Protein AF-A0A839HIC8-F1 (afdb_monomer_lite)

Secondary structure (DSSP, 8-state):
-HHHHHHHHHHHHHHHHHHHTTTT--HHHHHHHHHHHHHHHHHHHHHHHHHHSTT-SS--GGGGS---HHHHHHHHHHTT-----EEEEEEEPPHHHHHHH--SEEEEE-GGG---HHHHHHHHHHHHHHHHTS-TT-HHHHHHHHHHHHHHHHHHHHHHHHHHSEEEEEETTEEEEEESS-TTT---EEEESS----------

Organism: NCBI:txid2759899

Radius of gyration: 19.34 Å; chains: 1; bounding box: 53×37×58 Å

Structure (mmCIF, N/CA/C/O backbone):
data_AF-A0A839HIC8-F1
#
_entry.id   AF-A0A839HIC8-F1
#
loop_
_atom_site.group_PDB
_atom_site.id
_atom_site.type_symbol
_atom_site.label_atom_id
_atom_site.label_alt_id
_atom_site.label_comp_id
_atom_site.label_asym_id
_atom_site.label_entity_id
_atom_site.label_seq_id
_atom_site.pdbx_PDB_ins_code
_atom_site.Cartn_x
_atom_site.Cartn_y
_atom_site.Cartn_z
_atom_site.occupancy
_atom_site.B_iso_or_equiv
_atom_site.auth_seq_id
_atom_site.auth_comp_id
_atom_site.auth_asym_id
_atom_site.auth_atom_id
_atom_site.pdbx_PDB_model_num
ATOM 1 N N . MET A 1 1 ? -10.942 -11.241 3.961 1.00 79.56 1 MET A N 1
ATOM 2 C CA . MET A 1 1 ? -10.771 -10.414 2.745 1.00 79.56 1 MET A CA 1
ATOM 3 C C . MET A 1 1 ? -9.843 -9.221 2.959 1.00 79.56 1 MET A C 1
ATOM 5 O O . MET A 1 1 ? -8.815 -9.195 2.303 1.00 79.56 1 MET A O 1
ATOM 9 N N . TYR A 1 2 ? -10.137 -8.250 3.844 1.00 87.88 2 TYR A N 1
ATOM 10 C CA . TYR A 1 2 ? -9.203 -7.123 4.068 1.00 87.88 2 TYR A CA 1
ATOM 11 C C . TYR A 1 2 ? -7.854 -7.591 4.639 1.00 87.88 2 TYR A C 1
ATOM 13 O O . TYR A 1 2 ? -6.813 -7.200 4.127 1.00 87.88 2 TYR A O 1
ATOM 21 N N . LEU A 1 3 ? -7.872 -8.490 5.633 1.00 89.88 3 LEU A N 1
ATOM 22 C CA . LEU A 1 3 ? -6.657 -9.112 6.174 1.00 89.88 3 LEU A CA 1
ATOM 23 C C . LEU A 1 3 ? -5.820 -9.786 5.074 1.00 89.88 3 LEU A C 1
ATOM 25 O O . LEU A 1 3 ? -4.653 -9.457 4.922 1.00 89.88 3 LEU A O 1
ATOM 29 N N . ASP A 1 4 ? -6.429 -10.655 4.265 1.00 89.81 4 ASP A N 1
ATOM 30 C CA . ASP A 1 4 ? -5.736 -11.379 3.185 1.00 89.81 4 ASP A CA 1
ATOM 31 C C . ASP A 1 4 ? -5.110 -10.427 2.152 1.00 89.81 4 ASP A C 1
ATOM 33 O O . ASP A 1 4 ? -4.004 -10.649 1.653 1.00 89.81 4 ASP A O 1
ATOM 37 N N . LEU A 1 5 ? -5.806 -9.325 1.855 1.00 90.75 5 LEU A N 1
ATOM 38 C CA . LEU A 1 5 ? -5.315 -8.270 0.977 1.00 90.75 5 LEU A CA 1
ATOM 39 C C . LEU A 1 5 ? -4.100 -7.553 1.575 1.00 90.75 5 LEU A C 1
ATOM 41 O O . LEU A 1 5 ? -3.115 -7.337 0.872 1.00 90.75 5 LEU A O 1
ATOM 45 N N . MET A 1 6 ? -4.149 -7.216 2.866 1.00 94.88 6 MET A N 1
ATOM 46 C CA . MET A 1 6 ? -3.027 -6.599 3.575 1.00 94.88 6 MET A CA 1
ATOM 47 C C . MET A 1 6 ? -1.832 -7.550 3.683 1.00 94.88 6 MET A C 1
ATOM 49 O O . MET A 1 6 ? -0.702 -7.114 3.476 1.00 94.88 6 MET A O 1
ATOM 53 N N . SER A 1 7 ? -2.065 -8.850 3.890 1.00 95.75 7 SER A N 1
ATOM 54 C CA . SER A 1 7 ? -1.015 -9.874 3.838 1.00 95.75 7 SER A CA 1
ATOM 55 C C . SER A 1 7 ? -0.364 -9.931 2.454 1.00 95.75 7 SER A C 1
ATOM 57 O O . SER A 1 7 ? 0.858 -9.902 2.345 1.00 95.75 7 SER A O 1
ATOM 59 N N . THR A 1 8 ? -1.161 -9.893 1.382 1.00 95.56 8 THR A N 1
ATOM 60 C CA . THR A 1 8 ? -0.643 -9.859 0.001 1.00 95.56 8 THR A CA 1
ATOM 61 C C . THR A 1 8 ? 0.165 -8.585 -0.277 1.00 95.56 8 THR A C 1
ATOM 63 O O . THR A 1 8 ? 1.196 -8.623 -0.949 1.00 95.56 8 THR A O 1
ATOM 66 N N . ILE A 1 9 ? -0.291 -7.428 0.217 1.00 97.31 9 ILE A N 1
ATOM 67 C CA . ILE A 1 9 ? 0.445 -6.158 0.110 1.00 97.31 9 ILE A CA 1
ATOM 68 C C . ILE A 1 9 ? 1.780 -6.261 0.843 1.00 97.31 9 ILE A C 1
ATOM 70 O O . ILE A 1 9 ? 2.814 -5.899 0.278 1.00 97.31 9 ILE A O 1
ATOM 74 N N . ARG A 1 10 ? 1.772 -6.794 2.066 1.00 97.88 10 ARG A N 1
ATOM 75 C CA . ARG A 1 10 ? 2.984 -7.009 2.847 1.00 97.88 10 ARG A CA 1
ATOM 76 C C . ARG A 1 10 ? 3.969 -7.917 2.122 1.00 97.88 10 ARG A C 1
ATOM 78 O O . ARG A 1 10 ? 5.131 -7.551 2.030 1.00 97.88 10 ARG A O 1
ATOM 85 N N . GLU A 1 11 ? 3.544 -9.057 1.586 1.00 97.56 11 GLU A N 1
ATOM 86 C CA . GLU A 1 11 ? 4.441 -9.969 0.857 1.00 97.56 11 GLU A CA 1
ATOM 87 C C . GLU A 1 11 ? 5.174 -9.256 -0.287 1.00 97.56 11 GLU A C 1
ATOM 89 O O . GLU A 1 11 ? 6.360 -9.489 -0.529 1.00 97.56 11 GLU A O 1
ATOM 94 N N . ARG A 1 12 ? 4.483 -8.337 -0.975 1.00 97.88 12 ARG A N 1
ATOM 95 C CA . ARG A 1 12 ? 5.081 -7.502 -2.023 1.00 97.88 12 ARG A CA 1
ATOM 96 C C . ARG A 1 12 ? 6.056 -6.478 -1.454 1.00 97.88 12 ARG A C 1
ATOM 98 O O . ARG A 1 12 ? 7.114 -6.302 -2.048 1.00 97.88 12 ARG A O 1
ATOM 105 N N . LEU A 1 13 ? 5.730 -5.828 -0.337 1.00 97.75 13 LEU A N 1
ATOM 106 C CA . LEU A 1 13 ? 6.649 -4.918 0.355 1.00 97.75 13 LEU A CA 1
ATOM 107 C C . LEU A 1 13 ? 7.907 -5.660 0.823 1.00 97.75 13 LEU A C 1
ATOM 109 O O . LEU A 1 13 ? 9.013 -5.213 0.546 1.00 97.75 13 LEU A O 1
ATOM 113 N N . ASP A 1 14 ? 7.753 -6.839 1.424 1.00 96.44 14 ASP A N 1
ATOM 114 C CA . ASP A 1 14 ? 8.864 -7.680 1.874 1.00 96.44 14 ASP A CA 1
ATOM 115 C C . ASP A 1 14 ? 9.746 -8.131 0.696 1.00 96.44 14 ASP A C 1
ATOM 117 O O . ASP A 1 14 ? 10.970 -8.191 0.821 1.00 96.44 14 ASP A O 1
ATOM 121 N N . LEU A 1 15 ? 9.159 -8.418 -0.472 1.00 95.50 15 LEU A N 1
ATOM 122 C CA . LEU A 1 15 ? 9.926 -8.676 -1.692 1.00 95.50 15 LEU A CA 1
ATOM 123 C C . LEU A 1 15 ? 10.696 -7.433 -2.154 1.00 95.50 15 LEU A C 1
ATOM 125 O O . LEU A 1 15 ? 11.873 -7.548 -2.487 1.00 95.50 15 LEU A O 1
ATOM 129 N N . ILE A 1 16 ? 10.059 -6.259 -2.154 1.00 95.31 16 ILE A N 1
ATOM 130 C CA . ILE A 1 16 ? 10.697 -4.985 -2.511 1.00 95.31 16 ILE A CA 1
ATOM 131 C C . ILE A 1 16 ? 11.899 -4.711 -1.597 1.00 95.31 16 ILE A C 1
ATOM 133 O O . ILE A 1 16 ? 12.977 -4.393 -2.097 1.00 95.31 16 ILE A O 1
ATOM 137 N N . SER A 1 17 ? 11.757 -4.913 -0.284 1.00 92.56 17 SER A N 1
ATOM 138 C CA . SER A 1 17 ? 12.854 -4.762 0.680 1.00 92.56 17 SER A CA 1
ATOM 139 C C . SER A 1 17 ? 14.008 -5.737 0.427 1.00 92.56 17 SER A C 1
ATOM 141 O O . SER A 1 17 ? 15.160 -5.398 0.678 1.00 92.56 17 SER A O 1
ATOM 143 N N . LYS A 1 18 ? 13.733 -6.944 -0.088 1.00 91.62 18 LYS A N 1
ATOM 144 C CA . LYS A 1 18 ? 14.780 -7.919 -0.449 1.00 91.62 18 LYS A CA 1
ATOM 145 C C . LYS A 1 18 ? 15.549 -7.522 -1.709 1.00 91.62 18 LYS A C 1
ATOM 147 O O . LYS A 1 18 ? 16.732 -7.833 -1.811 1.00 91.62 18 LYS A O 1
ATOM 152 N N . ILE A 1 19 ? 14.893 -6.871 -2.673 1.00 90.38 19 ILE A N 1
ATOM 153 C CA . ILE A 1 19 ? 15.510 -6.514 -3.962 1.00 90.38 19 ILE A CA 1
ATOM 154 C C . ILE A 1 19 ? 16.104 -5.101 -3.991 1.00 90.38 19 ILE A C 1
ATOM 156 O O . ILE A 1 19 ? 16.884 -4.813 -4.897 1.00 90.38 19 ILE A O 1
ATOM 160 N N . SER A 1 20 ? 15.778 -4.229 -3.030 1.00 84.50 20 SER A N 1
ATOM 161 C CA . SER A 1 20 ? 16.263 -2.842 -3.000 1.00 84.50 20 SER A CA 1
ATOM 162 C C . SER A 1 20 ? 17.790 -2.741 -2.890 1.00 84.50 20 SER A C 1
ATOM 164 O O . SER A 1 20 ? 18.387 -1.919 -3.585 1.00 84.50 20 SER A O 1
ATOM 166 N N . GLY A 1 21 ? 18.432 -3.632 -2.121 1.00 68.69 21 GLY A N 1
ATOM 167 C CA . GLY A 1 21 ? 19.890 -3.684 -1.939 1.00 68.69 21 GLY A CA 1
ATOM 168 C C . GLY A 1 21 ? 20.509 -2.378 -1.409 1.00 68.69 21 GLY A C 1
ATOM 169 O O . GLY A 1 21 ? 19.836 -1.365 -1.232 1.00 68.69 21 GLY A O 1
ATOM 170 N N . GLU A 1 22 ? 21.821 -2.376 -1.168 1.00 59.47 22 GLU A N 1
ATOM 171 C CA . GLU A 1 22 ? 22.556 -1.126 -0.939 1.00 59.47 22 GLU A CA 1
ATOM 172 C C . GLU A 1 22 ? 22.779 -0.418 -2.287 1.00 59.47 22 GLU A C 1
ATOM 174 O O . GLU A 1 22 ? 23.301 -1.013 -3.229 1.00 59.47 22 GLU A O 1
ATOM 179 N N . GLY A 1 23 ? 22.357 0.846 -2.404 1.00 58.03 23 GLY A N 1
ATOM 180 C CA . GLY A 1 23 ? 22.635 1.683 -3.581 1.00 58.03 23 GLY A CA 1
ATOM 181 C C . GLY A 1 23 ? 21.559 1.730 -4.676 1.00 58.03 23 GLY A C 1
ATOM 182 O O . GLY A 1 23 ? 21.821 2.289 -5.736 1.00 58.03 23 GLY A O 1
ATOM 183 N N . GLY A 1 24 ? 20.349 1.208 -4.441 1.00 56.56 24 GLY A N 1
ATOM 184 C CA . GLY A 1 24 ? 19.198 1.480 -5.316 1.00 56.56 24 GLY A CA 1
ATOM 185 C C . GLY A 1 24 ? 19.074 0.610 -6.570 1.00 56.56 24 GLY A C 1
ATOM 186 O O . GLY A 1 24 ? 18.367 1.010 -7.490 1.00 56.56 24 GLY A O 1
ATOM 187 N N . GLY A 1 25 ? 19.690 -0.577 -6.571 1.00 61.28 25 GLY A N 1
ATOM 188 C CA . GLY A 1 25 ? 19.487 -1.635 -7.567 1.00 61.28 25 GLY A CA 1
ATOM 189 C C . GLY A 1 25 ? 19.902 -1.301 -9.009 1.00 61.28 25 G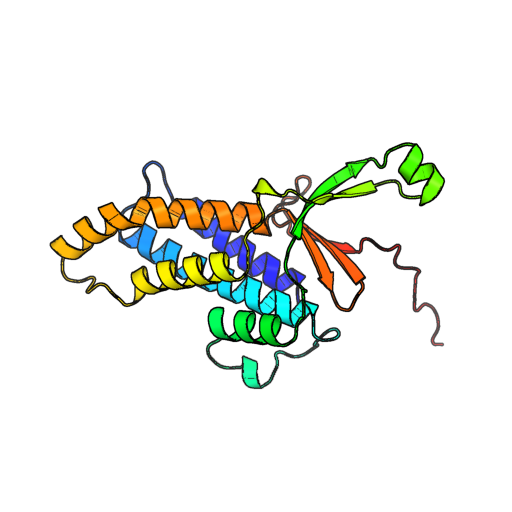LY A C 1
ATOM 190 O O . GLY A 1 25 ? 20.089 -0.154 -9.396 1.00 61.28 25 GLY A O 1
ATOM 191 N N . ASP A 1 26 ? 20.068 -2.335 -9.835 1.00 81.00 26 ASP A N 1
ATOM 192 C CA . ASP A 1 26 ? 20.099 -2.167 -11.289 1.00 81.00 26 ASP A CA 1
ATOM 193 C C . ASP A 1 26 ? 18.684 -1.886 -11.838 1.00 81.00 26 ASP A C 1
ATOM 195 O O . ASP A 1 26 ? 17.677 -2.023 -11.134 1.00 81.00 26 ASP A O 1
ATOM 199 N N . PHE A 1 27 ? 18.593 -1.528 -13.122 1.00 87.12 27 PHE A N 1
ATOM 200 C CA . PHE A 1 27 ? 17.313 -1.243 -13.778 1.00 87.12 27 PHE A CA 1
ATOM 201 C C . PHE A 1 27 ? 16.289 -2.378 -13.618 1.00 87.12 27 PHE A C 1
ATOM 203 O O . PHE A 1 27 ? 15.110 -2.100 -13.432 1.00 87.12 27 PHE A O 1
ATOM 210 N N . GLY A 1 28 ? 16.712 -3.646 -13.672 1.00 88.19 28 GLY A N 1
ATOM 211 C CA . GLY A 1 28 ? 15.800 -4.788 -13.569 1.00 88.19 28 GLY A CA 1
ATOM 212 C C . GLY A 1 28 ? 15.178 -4.910 -12.178 1.00 88.19 28 GLY A C 1
ATOM 213 O O . GLY A 1 28 ? 13.986 -5.200 -12.044 1.00 88.19 28 GLY A O 1
ATOM 214 N N . ARG A 1 29 ? 15.950 -4.618 -11.126 1.00 90.81 29 ARG A N 1
ATOM 215 C CA . ARG A 1 29 ? 15.429 -4.529 -9.752 1.00 90.81 29 ARG A CA 1
ATOM 216 C C . ARG A 1 29 ? 14.445 -3.376 -9.602 1.00 90.81 29 ARG A C 1
ATOM 218 O O . ARG A 1 29 ? 13.387 -3.576 -9.010 1.00 90.81 29 ARG A O 1
ATOM 225 N N . ALA A 1 30 ? 14.761 -2.207 -10.155 1.00 91.44 30 ALA A N 1
ATOM 226 C CA . ALA A 1 30 ? 13.870 -1.050 -10.129 1.00 91.44 30 ALA A CA 1
ATOM 227 C C . ALA A 1 30 ? 12.564 -1.316 -10.903 1.00 91.44 30 ALA A C 1
ATOM 229 O O . ALA A 1 30 ? 11.477 -1.067 -10.390 1.00 91.44 30 ALA A O 1
ATOM 230 N N . GLU A 1 31 ? 12.639 -1.916 -12.090 1.00 92.62 31 GLU A N 1
ATOM 231 C CA . GLU A 1 31 ? 11.472 -2.325 -12.882 1.00 92.62 31 GLU A CA 1
ATOM 232 C C . GLU A 1 31 ? 10.595 -3.333 -12.120 1.00 92.62 31 GLU A C 1
ATOM 234 O O . GLU A 1 31 ? 9.376 -3.164 -12.019 1.00 92.62 31 GLU A O 1
ATOM 239 N N . THR A 1 32 ? 11.217 -4.333 -11.489 1.00 93.94 32 THR A N 1
ATOM 240 C CA . THR A 1 32 ? 10.521 -5.305 -10.634 1.00 93.94 32 THR A CA 1
ATOM 241 C C . THR A 1 32 ? 9.854 -4.610 -9.444 1.00 93.94 32 THR A C 1
ATOM 243 O O . THR A 1 32 ? 8.673 -4.832 -9.167 1.00 93.94 32 THR A O 1
ATOM 246 N N . ALA A 1 33 ? 10.569 -3.722 -8.752 1.00 95.50 33 ALA A N 1
ATOM 247 C CA . ALA A 1 33 ? 10.031 -2.970 -7.625 1.00 95.50 33 ALA A CA 1
ATOM 248 C C . ALA A 1 33 ? 8.855 -2.075 -8.045 1.00 95.50 33 ALA A C 1
ATOM 250 O O . ALA A 1 33 ? 7.840 -2.039 -7.350 1.00 95.50 33 ALA A O 1
ATOM 251 N N . ALA A 1 34 ? 8.933 -1.426 -9.210 1.00 95.19 34 ALA A N 1
ATOM 252 C CA . ALA A 1 34 ? 7.847 -0.630 -9.774 1.00 95.19 34 ALA A CA 1
ATOM 253 C C . ALA A 1 34 ? 6.612 -1.480 -10.103 1.00 95.19 34 ALA A C 1
ATOM 255 O O . ALA A 1 34 ? 5.490 -1.074 -9.793 1.00 95.19 34 ALA A O 1
ATOM 256 N N . PHE A 1 35 ? 6.792 -2.686 -10.652 1.00 95.44 35 PHE A N 1
ATOM 257 C CA . PHE A 1 35 ? 5.689 -3.627 -10.861 1.00 95.44 35 PHE A CA 1
ATOM 258 C C . PHE A 1 35 ? 4.981 -3.978 -9.547 1.00 95.44 35 PHE A C 1
ATOM 260 O O . PHE A 1 35 ? 3.751 -3.899 -9.454 1.00 95.44 35 PHE A O 1
ATOM 267 N N . HIS A 1 36 ? 5.745 -4.339 -8.514 1.00 97.06 36 HIS A N 1
ATOM 268 C CA . HIS A 1 36 ? 5.178 -4.677 -7.211 1.00 97.06 36 HIS A CA 1
ATOM 269 C C . HIS A 1 36 ? 4.538 -3.463 -6.529 1.00 97.06 36 HIS A C 1
ATOM 271 O O . HIS A 1 36 ? 3.429 -3.595 -6.015 1.00 97.06 36 HIS A O 1
ATOM 277 N N . GLY A 1 37 ? 5.159 -2.284 -6.604 1.00 97.06 37 GLY A N 1
ATOM 278 C CA . GLY A 1 37 ? 4.607 -1.019 -6.117 1.00 97.06 37 GLY A CA 1
ATOM 279 C C . GLY A 1 37 ? 3.267 -0.683 -6.766 1.00 97.06 37 GLY A C 1
ATOM 280 O O . GLY A 1 37 ? 2.286 -0.407 -6.076 1.00 97.06 37 GLY A O 1
ATOM 281 N N . ARG A 1 38 ? 3.171 -0.830 -8.091 1.00 95.31 38 ARG A N 1
ATOM 282 C CA . ARG A 1 38 ? 1.918 -0.654 -8.832 1.00 95.31 38 ARG A CA 1
ATOM 283 C C . ARG A 1 38 ? 0.824 -1.589 -8.308 1.00 95.31 38 ARG A C 1
ATOM 285 O O . ARG A 1 38 ? -0.303 -1.152 -8.082 1.00 95.31 38 ARG A O 1
ATOM 292 N N . LYS A 1 39 ? 1.158 -2.863 -8.077 1.00 95.25 39 LYS A N 1
ATOM 293 C CA . LYS A 1 39 ? 0.225 -3.866 -7.535 1.00 95.25 39 LYS A CA 1
ATOM 294 C C . LYS A 1 39 ? -0.168 -3.593 -6.084 1.00 95.25 39 LYS A C 1
ATOM 296 O O . LYS A 1 39 ? -1.299 -3.888 -5.711 1.00 95.25 39 LYS A O 1
ATOM 301 N N . ILE A 1 40 ? 0.723 -3.010 -5.283 1.00 97.31 40 ILE A N 1
ATOM 302 C CA . ILE A 1 40 ? 0.408 -2.553 -3.925 1.00 97.31 40 ILE A CA 1
ATOM 303 C C . ILE A 1 40 ? -0.630 -1.432 -3.978 1.00 97.31 40 ILE A C 1
ATOM 305 O O . ILE A 1 40 ? -1.629 -1.515 -3.273 1.00 97.31 40 ILE A O 1
ATOM 309 N N . ILE A 1 41 ? -0.452 -0.432 -4.846 1.00 96.44 41 ILE A N 1
ATOM 310 C CA . ILE A 1 41 ? -1.417 0.670 -4.983 1.00 96.44 41 ILE A CA 1
ATOM 311 C C . ILE A 1 41 ? -2.783 0.161 -5.475 1.00 96.44 41 ILE A C 1
ATOM 313 O O . ILE A 1 41 ? -3.816 0.583 -4.959 1.00 96.44 41 ILE A O 1
ATOM 317 N N . GLU A 1 42 ? -2.806 -0.789 -6.417 1.00 93.56 42 GLU A N 1
ATOM 318 C CA . GLU A 1 42 ? -4.040 -1.483 -6.828 1.00 93.56 42 GLU A CA 1
ATOM 319 C C . GLU A 1 42 ? -4.687 -2.226 -5.649 1.00 93.56 42 GLU A C 1
ATOM 321 O O . GLU A 1 42 ? -5.901 -2.147 -5.467 1.00 93.56 42 GLU A O 1
ATOM 326 N N . GLY A 1 43 ? -3.883 -2.883 -4.809 1.00 93.19 43 GLY A N 1
ATOM 327 C CA . GLY A 1 43 ? -4.341 -3.525 -3.580 1.00 93.19 43 GLY A CA 1
ATOM 328 C C . GLY A 1 43 ? -4.926 -2.534 -2.571 1.00 93.19 43 GLY A C 1
ATOM 329 O O . GLY A 1 43 ? -6.000 -2.782 -2.038 1.00 93.19 43 GLY A O 1
ATOM 330 N N . ILE A 1 44 ? -4.286 -1.385 -2.346 1.00 94.50 44 ILE A N 1
ATOM 331 C CA . ILE A 1 44 ? -4.801 -0.324 -1.464 1.00 94.50 44 ILE A CA 1
ATOM 332 C C . ILE A 1 44 ? -6.143 0.194 -1.989 1.00 94.50 44 ILE A C 1
ATOM 334 O O . ILE A 1 44 ? -7.114 0.273 -1.238 1.00 94.50 44 ILE A O 1
ATOM 338 N N . ALA A 1 45 ? -6.221 0.497 -3.287 1.00 91.25 45 ALA A N 1
ATOM 339 C CA . ALA A 1 45 ? -7.446 0.954 -3.933 1.00 91.25 45 ALA A CA 1
ATOM 340 C C . ALA A 1 45 ? -8.574 -0.083 -3.799 1.00 91.25 45 ALA A C 1
ATOM 342 O O . ALA A 1 45 ? -9.701 0.262 -3.438 1.00 91.25 45 ALA A O 1
ATOM 343 N N . PHE A 1 46 ? -8.262 -1.364 -4.012 1.00 87.88 46 PHE A N 1
ATOM 344 C CA . PHE A 1 46 ? -9.209 -2.451 -3.786 1.00 87.88 46 PHE A CA 1
ATOM 345 C C . PHE A 1 46 ? -9.650 -2.522 -2.321 1.00 87.88 46 PHE A C 1
ATOM 347 O O . PHE A 1 46 ? -10.839 -2.644 -2.048 1.00 87.88 46 PHE A O 1
ATOM 354 N N . GLY A 1 47 ? -8.723 -2.365 -1.376 1.00 88.88 47 GLY A N 1
ATOM 355 C CA . GLY A 1 47 ? -9.008 -2.342 0.058 1.00 88.88 47 GLY A CA 1
ATOM 356 C C . GLY A 1 47 ? -9.996 -1.246 0.443 1.00 88.88 47 GLY A C 1
ATOM 357 O O . GLY A 1 47 ? -10.875 -1.487 1.264 1.00 88.88 47 GLY A O 1
ATOM 358 N N . CYS A 1 48 ? -9.923 -0.085 -0.210 1.00 88.62 48 CYS A N 1
ATOM 359 C CA . CYS A 1 48 ? -10.885 1.000 -0.022 1.00 88.62 48 CYS A CA 1
ATOM 360 C C . CYS A 1 48 ? -12.300 0.593 -0.469 1.00 88.62 48 CYS A C 1
ATOM 362 O O . CYS A 1 48 ? -13.266 0.878 0.232 1.00 88.62 48 CYS A O 1
ATOM 364 N N . ILE A 1 49 ? -12.430 -0.146 -1.579 1.00 83.38 49 ILE A N 1
ATOM 365 C CA . ILE A 1 49 ? -13.721 -0.706 -2.021 1.00 83.38 49 ILE A CA 1
ATOM 366 C C . ILE A 1 49 ? -14.243 -1.737 -1.017 1.00 83.38 49 ILE A C 1
ATOM 368 O O . ILE A 1 49 ? -15.405 -1.675 -0.615 1.00 83.38 49 ILE A O 1
ATOM 372 N N . VAL A 1 50 ? -13.378 -2.660 -0.580 1.00 81.12 50 VAL A N 1
ATOM 373 C CA . VAL A 1 50 ? -13.711 -3.664 0.448 1.00 81.12 50 VAL A CA 1
ATOM 374 C C . VAL A 1 50 ? -14.203 -3.001 1.733 1.00 81.12 50 VAL A C 1
ATOM 376 O O . VAL A 1 50 ? -15.062 -3.540 2.423 1.00 81.12 50 VAL A O 1
ATOM 379 N N . ALA A 1 51 ? -13.649 -1.841 2.059 1.00 81.62 51 ALA A N 1
ATOM 380 C CA . ALA A 1 51 ? -13.990 -1.092 3.248 1.00 81.62 51 ALA A CA 1
ATOM 381 C C . ALA A 1 51 ? -15.331 -0.339 3.119 1.00 81.62 51 ALA A C 1
ATOM 383 O O . ALA A 1 51 ? -16.046 -0.198 4.115 1.00 81.62 51 ALA A O 1
ATOM 384 N N . THR A 1 52 ? -15.689 0.116 1.910 1.00 77.25 52 THR A N 1
ATOM 385 C CA . THR A 1 52 ? -16.968 0.791 1.623 1.00 77.25 52 THR A CA 1
ATOM 386 C C . THR A 1 52 ? -18.150 -0.152 1.472 1.00 77.25 52 THR A C 1
ATOM 388 O O . THR A 1 52 ? -19.227 0.149 1.981 1.00 77.25 52 THR A O 1
ATOM 391 N N . ASP A 1 53 ? -17.981 -1.261 0.754 1.00 66.69 53 ASP A N 1
ATOM 392 C CA . ASP A 1 53 ? -19.087 -2.172 0.488 1.00 66.69 53 ASP A CA 1
ATOM 393 C C . ASP A 1 53 ? -19.251 -3.132 1.665 1.00 66.69 53 ASP A C 1
ATOM 395 O O . ASP A 1 53 ? -18.296 -3.785 2.085 1.00 66.69 53 ASP A O 1
ATOM 399 N N . VAL A 1 54 ? -20.477 -3.210 2.187 1.00 54.03 54 VAL A N 1
ATOM 400 C CA . VAL A 1 54 ? -20.878 -3.970 3.380 1.00 54.03 54 VAL A CA 1
ATOM 401 C C . VAL A 1 54 ? -20.431 -5.434 3.279 1.00 54.03 54 VAL A C 1
ATOM 403 O O . VAL A 1 54 ? -21.145 -6.282 2.749 1.00 54.03 54 VAL A O 1
ATOM 406 N N . GLY A 1 55 ? -19.222 -5.724 3.767 1.00 51.22 55 GLY A N 1
ATOM 407 C CA . GLY A 1 55 ? -18.649 -7.063 3.880 1.00 51.22 55 GLY A CA 1
ATOM 408 C C . GLY A 1 55 ? -18.809 -7.930 2.633 1.00 51.22 55 GLY A C 1
ATOM 409 O O . GLY A 1 55 ? -19.367 -9.025 2.729 1.00 51.22 55 GLY A O 1
ATOM 410 N N . LEU A 1 56 ? -18.345 -7.473 1.467 1.00 51.50 56 LEU A N 1
ATOM 411 C CA . LEU A 1 56 ? -18.493 -8.253 0.241 1.00 51.50 56 LEU A CA 1
ATOM 412 C C . LEU A 1 56 ? -17.816 -9.625 0.369 1.00 51.50 56 LEU A C 1
ATOM 414 O O . LEU A 1 56 ? -16.612 -9.785 0.198 1.00 51.50 56 LEU A O 1
ATOM 418 N N . LYS A 1 57 ? -18.637 -10.657 0.579 1.00 52.91 57 LYS A N 1
ATOM 419 C CA . LYS A 1 57 ? -18.288 -12.077 0.425 1.00 52.91 57 LYS A CA 1
ATOM 420 C C . LYS A 1 57 ? -17.866 -12.419 -1.019 1.00 52.91 57 LYS A C 1
ATOM 422 O O . LYS A 1 57 ? -17.606 -13.580 -1.318 1.00 52.91 57 LYS A O 1
ATOM 427 N N . TYR A 1 58 ? -17.847 -11.437 -1.926 1.00 52.81 58 TYR A N 1
ATOM 428 C CA . TYR A 1 58 ? -17.602 -11.592 -3.352 1.00 52.81 58 TYR A CA 1
ATOM 429 C C . TYR A 1 58 ? -16.981 -10.328 -3.964 1.00 52.81 58 TYR A C 1
ATOM 431 O O . TYR A 1 58 ? -17.492 -9.224 -3.825 1.00 52.81 58 TYR A O 1
ATOM 439 N N . ILE A 1 59 ? -15.899 -10.520 -4.715 1.00 56.56 59 ILE A N 1
ATOM 440 C CA . ILE A 1 59 ? -15.282 -9.516 -5.592 1.00 56.56 59 ILE A CA 1
ATOM 441 C C . ILE A 1 59 ? -16.367 -8.983 -6.559 1.00 56.56 59 ILE A C 1
ATOM 443 O O . ILE A 1 59 ? -17.011 -9.817 -7.213 1.00 56.56 59 ILE A O 1
ATOM 447 N N . PRO A 1 60 ? -16.613 -7.653 -6.663 1.00 56.00 60 PRO A N 1
ATOM 448 C CA . PRO A 1 60 ? -17.616 -7.103 -7.580 1.00 56.00 60 PRO A CA 1
ATOM 449 C C . PRO A 1 60 ? -17.463 -7.696 -8.989 1.00 56.00 60 PRO A C 1
ATOM 451 O O . PRO A 1 60 ? -16.350 -7.966 -9.429 1.00 56.00 60 PRO A O 1
ATOM 454 N N . ARG A 1 61 ? -18.549 -7.933 -9.739 1.00 56.56 61 ARG A N 1
ATOM 455 C CA . ARG A 1 61 ? -18.429 -8.521 -11.097 1.00 56.56 61 ARG A CA 1
ATOM 456 C C . ARG A 1 61 ? -17.569 -7.661 -12.026 1.00 56.56 61 ARG A C 1
ATOM 458 O O . ARG A 1 61 ? -16.801 -8.204 -12.814 1.00 56.56 61 ARG A O 1
ATOM 465 N N . GLU A 1 62 ? -17.648 -6.346 -11.856 1.00 54.94 62 GLU A N 1
ATOM 466 C CA . GLU A 1 62 ? -16.809 -5.347 -12.526 1.00 54.94 62 GLU A CA 1
ATOM 467 C C . GLU A 1 62 ? -15.319 -5.485 -12.146 1.00 54.94 62 GLU A C 1
ATOM 469 O O . GLU A 1 62 ? -14.455 -5.045 -12.897 1.00 54.94 62 GLU A O 1
ATOM 474 N N . ALA A 1 63 ? -15.031 -6.164 -11.026 1.00 54.94 63 ALA A N 1
ATOM 475 C CA . ALA A 1 63 ? -13.727 -6.471 -10.427 1.00 54.94 63 ALA A CA 1
ATOM 476 C C . ALA A 1 63 ? -13.058 -7.767 -10.845 1.00 54.94 63 ALA A C 1
ATOM 478 O O . ALA A 1 63 ? -11.955 -8.066 -10.393 1.00 54.94 63 ALA A O 1
ATOM 479 N N . LYS A 1 64 ? -13.677 -8.520 -11.753 1.00 54.47 64 LYS A N 1
ATOM 480 C CA . LYS A 1 64 ? -13.081 -9.750 -12.285 1.00 54.47 64 LYS A CA 1
ATOM 481 C C . LYS A 1 64 ? -12.061 -9.513 -13.413 1.00 54.47 64 LYS A C 1
ATOM 483 O O . LYS A 1 64 ? -11.390 -10.462 -13.804 1.00 54.47 64 LYS A O 1
ATOM 488 N N . GLY A 1 65 ? -11.935 -8.282 -13.924 1.00 59.66 65 GLY A N 1
ATOM 489 C CA . GLY A 1 65 ? -10.953 -7.868 -14.941 1.00 59.66 65 GLY A CA 1
ATOM 490 C C . GLY A 1 65 ? -9.852 -6.965 -14.373 1.00 59.66 65 GLY A C 1
ATOM 491 O O . GLY A 1 65 ? -9.898 -6.612 -13.203 1.00 59.66 65 GLY A O 1
ATOM 492 N N . GLN A 1 66 ? -8.847 -6.596 -15.178 1.00 57.25 66 GLN A N 1
ATOM 493 C CA . GLN A 1 66 ? -7.729 -5.734 -14.754 1.00 57.25 66 GLN A CA 1
ATOM 494 C C . GLN A 1 66 ? -8.217 -4.473 -14.031 1.00 57.25 66 GLN A C 1
ATOM 496 O O . GLN A 1 66 ? -8.947 -3.665 -14.603 1.00 57.25 66 GLN A O 1
ATOM 501 N N . TRP A 1 67 ? -7.804 -4.306 -12.776 1.00 70.81 67 TRP A N 1
ATOM 502 C CA . TRP A 1 67 ? -8.273 -3.219 -11.927 1.00 70.81 67 TRP A CA 1
ATOM 503 C C . TRP A 1 67 ? -7.242 -2.110 -11.806 1.00 70.81 67 TRP A C 1
ATOM 505 O O . TRP A 1 67 ? -6.144 -2.299 -11.292 1.00 70.81 67 TRP A O 1
ATOM 515 N N . ASN A 1 68 ? -7.612 -0.951 -12.352 1.00 84.19 68 ASN A N 1
ATOM 516 C CA . ASN A 1 68 ? -6.799 0.251 -12.399 1.00 84.19 68 ASN A CA 1
ATOM 517 C C . ASN A 1 68 ? -7.080 1.108 -11.153 1.00 84.19 68 ASN A C 1
ATOM 519 O O . ASN A 1 68 ? -8.215 1.541 -10.931 1.00 84.19 68 ASN A O 1
ATOM 523 N N . ALA A 1 69 ? -6.036 1.378 -10.364 1.00 86.81 69 ALA A N 1
ATOM 524 C CA . ALA A 1 69 ? -6.140 2.161 -9.137 1.00 86.81 69 ALA A CA 1
ATOM 525 C C . ALA A 1 69 ? -6.708 3.574 -9.364 1.00 86.81 69 ALA A C 1
ATOM 527 O O . ALA A 1 69 ? -7.509 4.035 -8.559 1.00 86.81 69 ALA A O 1
ATOM 528 N N . GLU A 1 70 ? -6.372 4.240 -10.474 1.00 89.06 70 GLU A N 1
ATOM 529 C CA . GLU A 1 70 ? -6.916 5.559 -10.830 1.00 89.06 70 GLU A CA 1
ATOM 530 C C . GLU A 1 70 ? -8.435 5.514 -11.020 1.00 89.06 70 GLU A C 1
ATOM 532 O O . GLU A 1 70 ? -9.152 6.382 -10.526 1.00 89.06 70 GLU A O 1
ATOM 537 N N . THR A 1 71 ? -8.940 4.476 -11.690 1.00 86.00 71 THR A N 1
ATOM 538 C CA . THR A 1 71 ? -10.383 4.314 -11.923 1.00 86.00 71 THR A CA 1
ATOM 539 C C . THR A 1 71 ? -11.130 4.073 -10.613 1.00 86.00 71 THR A C 1
ATOM 541 O O . THR A 1 71 ? -12.153 4.711 -10.356 1.00 86.00 71 THR A O 1
ATOM 544 N N . ILE A 1 72 ? -10.600 3.189 -9.764 1.00 85.56 72 ILE A N 1
ATOM 545 C CA . ILE A 1 72 ? -11.182 2.867 -8.455 1.00 85.56 72 ILE A CA 1
ATOM 546 C C . ILE A 1 72 ? -11.218 4.105 -7.563 1.00 85.56 72 ILE A C 1
ATOM 548 O O . ILE A 1 72 ? -12.280 4.510 -7.091 1.00 85.56 72 ILE A O 1
ATOM 552 N N . LEU A 1 73 ? -10.056 4.721 -7.358 1.00 85.88 73 LEU A N 1
ATOM 553 C CA . LEU A 1 73 ? -9.899 5.856 -6.462 1.00 85.88 73 LEU A CA 1
ATOM 554 C C . LEU A 1 73 ? -10.694 7.071 -6.953 1.00 85.88 73 LEU A C 1
ATOM 556 O O . LEU A 1 73 ? -11.334 7.750 -6.151 1.00 85.88 73 LEU A O 1
ATOM 560 N N . GLY A 1 74 ? -10.739 7.302 -8.268 1.00 83.88 74 GLY A N 1
ATOM 561 C CA . GLY A 1 74 ? -11.578 8.337 -8.868 1.00 83.88 74 GLY A CA 1
ATOM 562 C C . GLY A 1 74 ? -13.077 8.089 -8.665 1.00 83.88 74 GLY A C 1
ATOM 563 O O . GLY A 1 74 ? -13.822 9.031 -8.402 1.00 83.88 74 GLY A O 1
ATOM 564 N N . SER A 1 75 ? -13.533 6.834 -8.745 1.00 81.25 75 SER A N 1
ATOM 565 C CA . SER A 1 75 ? -14.930 6.459 -8.473 1.00 81.25 75 SER A CA 1
ATOM 566 C C . SER A 1 75 ? -15.306 6.672 -7.003 1.00 81.25 75 SER A C 1
ATOM 568 O O . SER A 1 75 ? -16.332 7.290 -6.716 1.00 81.25 75 SER A O 1
ATOM 570 N N . LEU A 1 76 ? -14.455 6.232 -6.072 1.00 79.69 76 LEU A N 1
ATOM 571 C CA . LEU A 1 76 ? -14.659 6.423 -4.631 1.00 79.69 76 LEU A CA 1
ATOM 572 C C . LEU A 1 76 ? -14.716 7.907 -4.254 1.00 79.69 76 LEU A C 1
ATOM 574 O O . LEU A 1 76 ? -15.633 8.329 -3.549 1.00 79.69 76 LEU A O 1
ATOM 578 N N . HIS A 1 77 ? -13.794 8.707 -4.798 1.00 81.00 77 HIS A N 1
ATOM 579 C CA . HIS A 1 77 ? -13.761 10.149 -4.574 1.00 81.00 77 HIS A CA 1
ATOM 580 C C . HIS A 1 77 ? -15.039 10.839 -5.075 1.00 81.00 77 HIS A C 1
ATOM 582 O O . HIS A 1 77 ? -15.641 11.622 -4.344 1.00 81.00 77 HIS A O 1
ATOM 588 N N . LYS A 1 78 ? -15.520 10.494 -6.281 1.00 79.69 78 LYS A N 1
ATOM 589 C CA . LYS A 1 78 ? -16.786 11.020 -6.833 1.00 79.69 78 LYS A CA 1
ATOM 590 C C . LYS A 1 78 ? -18.006 10.680 -5.976 1.00 79.69 78 LYS A C 1
ATOM 592 O O . LYS A 1 78 ? -18.950 11.461 -5.938 1.00 79.69 78 LYS A O 1
ATOM 597 N N . LYS A 1 79 ? -17.999 9.525 -5.306 1.00 73.94 79 LYS A N 1
ATOM 598 C CA . LYS A 1 79 ? -19.079 9.082 -4.411 1.00 73.94 79 LYS A CA 1
ATOM 599 C C . LYS A 1 79 ? -18.981 9.676 -2.997 1.00 73.94 79 LYS A C 1
ATOM 601 O O . LYS A 1 79 ? -19.791 9.312 -2.153 1.00 73.94 79 LYS A O 1
ATOM 606 N N . ALA A 1 80 ? -18.002 10.549 -2.730 1.00 72.00 80 ALA A N 1
ATOM 607 C CA . ALA A 1 80 ? -17.695 11.080 -1.397 1.00 72.00 80 ALA A CA 1
ATOM 608 C C . ALA A 1 80 ? -17.478 9.984 -0.331 1.00 72.00 80 ALA A C 1
ATOM 610 O O . ALA A 1 80 ? -17.702 10.195 0.862 1.00 72.00 80 ALA A O 1
ATOM 611 N N . LEU A 1 81 ? -17.035 8.797 -0.762 1.00 72.06 81 LEU A N 1
ATOM 612 C CA . LEU A 1 81 ? -16.724 7.688 0.129 1.00 72.06 81 LEU A CA 1
ATOM 613 C C . LEU A 1 81 ? -15.287 7.854 0.626 1.00 72.06 81 LEU A C 1
ATOM 615 O O . LEU A 1 81 ? -14.328 7.542 -0.077 1.00 72.06 81 LEU A O 1
ATOM 619 N N . ASN A 1 82 ? -15.145 8.352 1.854 1.00 67.50 82 ASN A N 1
ATOM 620 C CA . ASN A 1 82 ? -13.851 8.654 2.475 1.00 67.50 82 ASN A CA 1
ATOM 621 C C . ASN A 1 82 ? -13.241 7.449 3.202 1.00 67.50 82 ASN A C 1
ATOM 623 O O . ASN A 1 82 ? -12.634 7.585 4.266 1.00 67.50 82 ASN A O 1
ATOM 627 N N . THR A 1 83 ? -13.406 6.256 2.642 1.00 78.81 83 THR A N 1
ATOM 628 C CA . THR A 1 83 ? -12.859 5.043 3.238 1.00 78.81 83 THR A CA 1
ATOM 629 C C . THR A 1 83 ? -11.458 4.807 2.706 1.00 78.81 83 THR A C 1
ATOM 631 O O . THR A 1 83 ? -11.249 4.083 1.737 1.00 78.81 83 THR A O 1
ATOM 634 N N . PHE A 1 84 ? -10.500 5.490 3.323 1.00 89.19 84 PHE A N 1
ATOM 635 C CA . PHE A 1 84 ? -9.099 5.484 2.927 1.00 89.19 84 PHE A CA 1
ATOM 636 C C . PHE A 1 84 ? -8.217 5.194 4.148 1.00 89.19 84 PHE A C 1
ATOM 638 O O . PHE A 1 84 ? -8.557 5.653 5.244 1.00 89.19 84 PHE A O 1
ATOM 645 N N . PRO A 1 85 ? -7.109 4.440 4.007 1.00 93.06 85 PRO A N 1
ATOM 646 C CA . PRO A 1 85 ? -6.217 4.177 5.128 1.00 93.06 85 PRO A CA 1
ATOM 647 C C . PRO A 1 85 ? -5.714 5.479 5.753 1.00 93.06 85 PRO A C 1
ATOM 649 O O . PRO A 1 85 ? -5.276 6.396 5.056 1.00 93.06 85 PRO A O 1
ATOM 652 N N . ASN A 1 86 ? -5.770 5.552 7.078 1.00 94.56 86 ASN A N 1
ATOM 653 C CA . ASN A 1 86 ? -5.239 6.669 7.844 1.00 94.56 86 ASN A CA 1
ATOM 654 C C . ASN A 1 86 ? -4.049 6.167 8.673 1.00 94.56 86 ASN A C 1
ATOM 656 O O . ASN A 1 86 ? -4.270 5.480 9.675 1.00 94.56 86 ASN A O 1
ATOM 660 N N . PRO A 1 87 ? -2.800 6.470 8.279 1.00 96.94 87 PRO A N 1
ATOM 661 C CA . PRO A 1 87 ? -1.609 6.080 9.026 1.00 96.94 87 PRO A CA 1
ATOM 662 C C . PRO A 1 87 ? -1.751 6.480 10.488 1.00 96.94 87 PRO A C 1
ATOM 664 O O . PRO A 1 87 ? -2.076 7.631 10.781 1.00 96.94 87 PRO A O 1
ATOM 667 N N . SER A 1 88 ? -1.573 5.526 11.395 1.00 96.06 88 SER A N 1
ATOM 668 C CA . SER A 1 88 ? -1.918 5.713 12.803 1.00 96.06 88 SER A CA 1
ATOM 669 C C . SER A 1 88 ? -1.000 4.925 13.736 1.00 96.06 88 SER A C 1
ATOM 671 O O . SER A 1 88 ? -0.407 3.913 13.356 1.00 96.06 88 SER A O 1
ATOM 673 N N . VAL A 1 89 ? -0.921 5.361 14.989 1.00 94.25 89 VAL A N 1
ATOM 674 C CA . VAL A 1 89 ? -0.245 4.659 16.083 1.00 94.25 89 VAL A CA 1
ATOM 675 C C . VAL A 1 89 ? -1.214 4.391 17.227 1.00 94.25 89 VAL A C 1
ATOM 677 O O . VAL A 1 89 ? -2.163 5.136 17.451 1.00 94.25 89 VAL A O 1
ATOM 680 N N . LEU A 1 90 ? -0.957 3.306 17.955 1.00 91.12 90 LEU A N 1
ATOM 681 C CA . LEU A 1 90 ? -1.646 3.013 19.208 1.00 91.12 90 LEU A CA 1
ATOM 682 C C . LEU A 1 90 ? -0.847 3.608 20.362 1.00 91.12 90 LEU A C 1
ATOM 684 O O . LEU A 1 90 ? 0.361 3.370 20.453 1.00 91.12 90 LEU A O 1
ATOM 688 N N . ARG A 1 91 ? -1.527 4.312 21.263 1.00 92.12 91 ARG A N 1
ATOM 689 C CA . ARG A 1 91 ? -0.967 4.779 22.536 1.00 92.12 91 ARG A CA 1
ATOM 690 C C . ARG A 1 91 ? -1.913 4.471 23.688 1.00 92.12 91 ARG A C 1
ATOM 692 O O . ARG A 1 91 ? -3.088 4.177 23.479 1.00 92.12 91 ARG A O 1
ATOM 699 N N . LYS A 1 92 ? -1.408 4.556 24.918 1.00 91.56 92 LYS A N 1
ATOM 700 C CA . LYS A 1 92 ? -2.279 4.540 26.098 1.00 91.56 92 LYS A CA 1
ATOM 701 C C . LYS A 1 92 ? -3.186 5.772 26.077 1.00 91.56 92 LYS A C 1
ATOM 703 O O . LYS A 1 92 ? -2.738 6.859 25.701 1.00 91.56 92 LYS A O 1
ATOM 708 N N . ALA A 1 93 ? -4.441 5.572 26.464 1.00 90.25 93 ALA A N 1
ATOM 709 C CA . ALA A 1 93 ? -5.370 6.674 26.672 1.00 90.25 93 ALA A CA 1
ATOM 710 C C . ALA A 1 93 ? -4.856 7.588 27.796 1.00 90.25 93 ALA A C 1
ATOM 712 O O . ALA A 1 93 ? -4.232 7.106 28.751 1.00 90.25 93 ALA A O 1
ATOM 713 N N . THR A 1 94 ? -5.088 8.894 27.676 1.00 92.25 94 THR A N 1
ATOM 714 C CA . THR A 1 94 ? -4.825 9.826 28.780 1.00 92.25 94 THR A CA 1
ATOM 715 C C . THR A 1 94 ? -5.842 9.605 29.909 1.00 92.25 94 THR A C 1
ATOM 717 O O . THR A 1 94 ? -6.887 8.985 29.682 1.00 92.25 94 THR A O 1
ATOM 720 N N . PRO A 1 95 ? -5.573 10.078 31.141 1.00 93.88 95 PRO A N 1
ATOM 721 C CA . PRO A 1 95 ? -6.550 10.008 32.226 1.00 93.88 95 PRO A CA 1
ATOM 722 C C . PRO A 1 95 ? -7.896 10.647 31.865 1.00 93.88 95 PRO A C 1
ATOM 724 O O . PRO A 1 95 ? -8.939 10.119 32.241 1.00 93.88 95 PRO A O 1
ATOM 727 N N . GLU A 1 96 ? -7.878 11.740 31.100 1.00 92.25 96 GLU A N 1
ATOM 728 C CA . GLU A 1 96 ? -9.071 12.455 30.641 1.00 92.25 96 GLU A CA 1
ATOM 729 C C . GLU A 1 96 ? -9.868 11.612 29.640 1.00 92.25 96 GLU A C 1
ATOM 731 O O . GLU A 1 96 ? -11.056 11.385 29.843 1.00 92.25 96 GLU A O 1
ATOM 736 N N . GLU A 1 97 ? -9.212 11.057 28.616 1.00 89.25 97 GLU A N 1
ATOM 737 C CA . GLU A 1 97 ? -9.854 10.165 27.638 1.00 89.25 97 GLU A CA 1
ATOM 738 C C . GLU A 1 97 ? -10.417 8.900 28.300 1.00 89.25 97 GLU A C 1
ATOM 740 O O . GLU A 1 9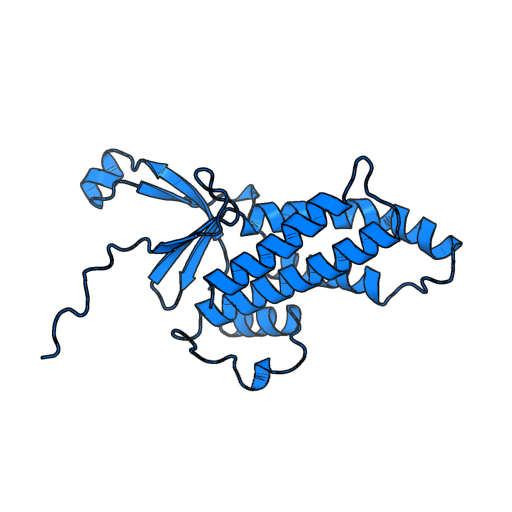7 ? -11.476 8.398 27.918 1.00 89.25 97 GLU A O 1
ATOM 745 N N . HIS A 1 98 ? -9.722 8.375 29.313 1.00 88.88 98 HIS A N 1
ATOM 746 C CA . HIS A 1 98 ? -10.209 7.246 30.093 1.00 88.88 98 HIS A CA 1
ATOM 747 C C . HIS A 1 98 ? -11.448 7.621 30.914 1.00 88.88 98 HIS A C 1
ATOM 749 O O . HIS A 1 98 ? -12.423 6.871 30.915 1.00 88.88 98 HIS A O 1
ATOM 755 N N . ALA A 1 99 ? -11.436 8.778 31.578 1.00 90.12 99 ALA A N 1
ATOM 756 C CA . ALA A 1 99 ? -12.564 9.255 32.370 1.00 90.12 99 ALA A CA 1
ATOM 757 C C . ALA A 1 99 ? -13.795 9.580 31.504 1.00 90.12 99 ALA A C 1
ATOM 759 O O . ALA A 1 99 ? -14.918 9.295 31.915 1.00 90.12 99 ALA A O 1
ATOM 760 N N . GLU A 1 100 ? -13.594 10.140 30.309 1.00 90.62 100 GLU A N 1
ATOM 761 C CA . GLU A 1 100 ? -14.675 10.587 29.424 1.00 90.62 100 GLU A CA 1
ATOM 762 C C . GLU A 1 100 ? -15.239 9.463 28.544 1.00 90.62 100 GLU A C 1
ATOM 764 O O . GLU A 1 100 ? -16.445 9.394 28.303 1.00 90.62 100 GLU A O 1
ATOM 769 N N . HIS A 1 101 ? -14.381 8.562 28.058 1.00 85.81 101 HIS A N 1
ATOM 770 C CA . HIS A 1 101 ? -14.758 7.565 27.051 1.00 85.81 101 HIS A CA 1
ATOM 771 C C . HIS A 1 101 ? -14.565 6.113 27.506 1.00 85.81 101 HIS A C 1
ATOM 773 O O . HIS A 1 101 ? -14.918 5.194 26.766 1.00 85.81 101 HIS A O 1
ATOM 779 N N . ASN A 1 102 ? -14.036 5.877 28.713 1.00 86.81 102 ASN A N 1
ATOM 780 C CA . ASN A 1 102 ? -13.773 4.543 29.267 1.00 86.81 102 ASN A CA 1
ATOM 781 C C . ASN A 1 102 ? -12.930 3.651 28.330 1.00 86.81 102 ASN A C 1
ATOM 783 O O . ASN A 1 102 ? -13.185 2.454 28.160 1.00 86.81 102 ASN A O 1
ATOM 787 N N . VAL A 1 103 ? -11.920 4.249 27.694 1.00 84.62 103 VAL A N 1
ATOM 788 C CA . VAL A 1 103 ? -10.970 3.566 26.807 1.00 84.62 103 VAL A CA 1
ATOM 789 C C . VAL A 1 103 ? -9.609 3.428 27.480 1.00 84.62 103 VAL A C 1
ATOM 791 O O . VAL A 1 103 ? -9.203 4.274 28.271 1.00 84.62 103 VAL A O 1
ATOM 794 N N . SER A 1 104 ? -8.890 2.343 27.191 1.00 86.06 104 SER A N 1
ATOM 795 C CA . SER A 1 104 ? -7.519 2.119 27.683 1.00 86.06 104 SER A CA 1
ATOM 796 C C . SER A 1 104 ? -6.450 2.427 26.631 1.00 86.06 104 SER A C 1
ATOM 798 O O . SER A 1 104 ? -5.283 2.636 26.966 1.00 86.06 104 SER A O 1
ATOM 800 N N . ILE A 1 105 ? -6.841 2.442 25.356 1.00 88.25 105 ILE A N 1
ATOM 801 C CA . ILE A 1 105 ? -5.979 2.660 24.196 1.00 88.25 105 ILE A CA 1
ATOM 802 C C . ILE A 1 105 ? -6.646 3.695 23.296 1.00 88.25 105 ILE A C 1
ATOM 804 O O . ILE A 1 105 ? -7.845 3.605 23.037 1.00 88.25 105 ILE A O 1
ATOM 808 N N . ALA A 1 106 ? -5.851 4.642 22.809 1.00 88.31 106 ALA A N 1
ATOM 809 C CA . ALA A 1 106 ? -6.246 5.633 21.820 1.00 88.31 106 ALA A CA 1
ATOM 810 C C . ALA A 1 106 ? -5.489 5.401 20.503 1.00 88.31 106 ALA A C 1
ATOM 812 O O . ALA A 1 106 ? -4.385 4.841 20.486 1.00 88.31 106 ALA A O 1
ATOM 813 N N . VAL A 1 107 ? -6.107 5.827 19.401 1.00 91.25 107 VAL A N 1
ATOM 814 C CA . VAL A 1 107 ? -5.546 5.748 18.049 1.00 91.25 107 VAL A CA 1
ATOM 815 C C . VAL A 1 107 ? -5.252 7.160 17.568 1.00 91.25 107 VAL A C 1
ATOM 817 O O . VAL A 1 107 ? -6.176 7.918 17.280 1.00 91.25 107 VAL A O 1
ATOM 820 N N . ASP A 1 108 ? -3.972 7.491 17.439 1.00 92.56 108 ASP A N 1
ATOM 821 C CA . ASP A 1 108 ? -3.547 8.790 16.927 1.00 92.56 108 ASP A CA 1
ATOM 822 C C . ASP A 1 108 ? -3.152 8.670 15.461 1.00 92.56 108 ASP A C 1
ATOM 824 O O . ASP A 1 108 ? -2.384 7.782 15.083 1.00 92.56 108 ASP A O 1
ATOM 828 N N . GLY A 1 109 ? -3.638 9.594 14.635 1.00 93.12 109 GLY A N 1
ATOM 829 C CA . GLY A 1 109 ? -3.174 9.720 13.258 1.00 93.12 109 GLY A CA 1
ATOM 830 C C . GLY A 1 109 ? -1.732 10.228 13.189 1.00 93.12 109 GLY A C 1
ATOM 831 O O . GLY A 1 109 ? -1.279 10.958 14.066 1.00 93.12 109 GLY A O 1
ATOM 832 N N . VAL A 1 110 ? -1.034 9.892 12.105 1.00 96.19 110 VAL A N 1
ATOM 833 C CA . VAL A 1 110 ? 0.346 10.316 11.826 1.00 96.19 110 VAL A CA 1
ATOM 834 C C . VAL A 1 110 ? 0.356 11.162 10.544 1.00 96.19 110 VAL A C 1
ATOM 836 O O . VAL A 1 110 ? 0.480 10.604 9.446 1.00 96.19 110 VAL A O 1
ATOM 839 N N . PRO A 1 111 ? 0.133 12.491 10.635 1.00 93.81 111 PRO A N 1
ATOM 840 C CA . PRO A 1 111 ? -0.098 13.349 9.472 1.00 93.81 111 PRO A CA 1
ATOM 841 C C . PRO A 1 111 ? 1.026 13.318 8.435 1.00 93.81 111 PRO A C 1
ATOM 843 O O . PRO A 1 111 ? 0.748 13.307 7.241 1.00 93.81 111 PRO A O 1
ATOM 846 N N . GLU A 1 112 ? 2.281 13.232 8.869 1.00 94.81 112 GLU A N 1
ATOM 847 C CA . GLU A 1 112 ? 3.470 13.213 8.014 1.00 94.81 112 GLU A CA 1
AT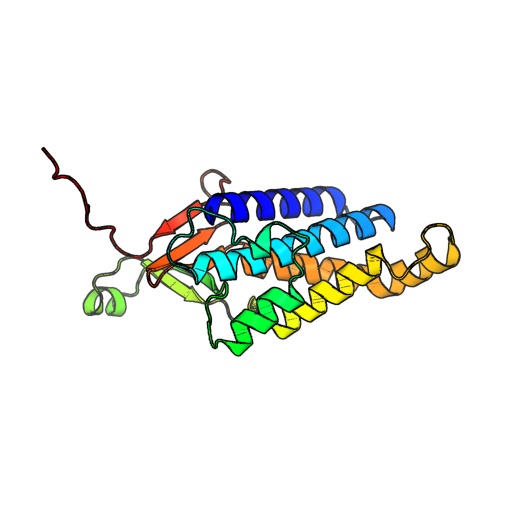OM 848 C C . GLU A 1 112 ? 3.618 11.935 7.172 1.00 94.81 112 GLU A C 1
ATOM 850 O O . GLU A 1 112 ? 4.442 11.887 6.262 1.00 94.81 112 GLU A O 1
ATOM 855 N N . ARG A 1 113 ? 2.832 10.889 7.466 1.00 96.25 113 ARG A N 1
ATOM 856 C CA . ARG A 1 113 ? 2.778 9.644 6.679 1.00 96.25 113 ARG A CA 1
ATOM 857 C C . ARG A 1 113 ? 1.572 9.584 5.751 1.00 96.25 113 ARG A C 1
ATOM 859 O O . ARG A 1 113 ? 1.426 8.601 5.027 1.00 96.25 113 ARG A O 1
ATOM 866 N N . ARG A 1 114 ? 0.675 10.574 5.800 1.00 94.38 114 ARG A N 1
ATOM 867 C CA . ARG A 1 114 ? -0.528 10.590 4.964 1.00 94.38 114 ARG A CA 1
ATOM 868 C C . ARG A 1 114 ? -0.146 10.776 3.503 1.00 94.38 114 ARG A C 1
ATOM 870 O O . ARG A 1 114 ? 0.721 11.574 3.172 1.00 94.38 114 ARG A O 1
ATOM 877 N N . ILE A 1 115 ? -0.848 10.048 2.649 1.00 95.38 115 ILE A N 1
ATOM 878 C CA . ILE A 1 115 ? -0.812 10.208 1.200 1.00 95.38 115 ILE A CA 1
ATOM 879 C C . ILE A 1 115 ? -2.245 10.531 0.793 1.00 95.38 115 ILE A C 1
ATOM 881 O O . ILE A 1 115 ? -3.173 9.851 1.219 1.00 95.38 115 ILE A O 1
ATOM 885 N N . SER A 1 116 ? -2.461 11.583 0.015 1.00 92.31 116 SER A N 1
ATOM 886 C CA . SER A 1 116 ? -3.774 11.869 -0.561 1.00 92.31 116 SER A CA 1
ATOM 887 C C . SER A 1 116 ? -4.076 10.935 -1.733 1.00 92.31 116 SER A C 1
ATOM 889 O O . SER A 1 116 ? -3.181 10.387 -2.376 1.00 92.31 116 SER A O 1
ATOM 891 N N . THR A 1 117 ? -5.352 10.804 -2.089 1.00 90.50 117 THR A N 1
ATOM 892 C CA . THR A 1 117 ? -5.771 10.035 -3.268 1.00 90.50 117 THR A CA 1
ATOM 893 C C . THR A 1 117 ? -5.044 10.477 -4.543 1.00 90.50 117 THR A C 1
ATOM 895 O O . THR A 1 117 ? -4.607 9.639 -5.329 1.00 90.50 117 THR A O 1
ATOM 898 N N . ASN A 1 118 ? -4.861 11.788 -4.730 1.00 91.88 118 ASN A N 1
ATOM 899 C CA . ASN A 1 118 ? -4.178 12.342 -5.901 1.00 91.88 118 ASN A CA 1
ATOM 900 C C . ASN A 1 118 ? -2.684 11.995 -5.913 1.00 91.88 118 ASN A C 1
ATOM 902 O O . ASN A 1 118 ? -2.148 11.633 -6.960 1.00 91.88 118 ASN A O 1
ATOM 906 N N . GLU A 1 119 ? -2.018 12.062 -4.759 1.00 95.19 119 GLU A N 1
ATOM 907 C CA . GLU A 1 119 ? -0.611 11.668 -4.633 1.00 95.19 119 GLU A CA 1
ATOM 908 C C . GLU A 1 119 ? -0.428 10.173 -4.896 1.00 95.19 119 GLU A C 1
ATOM 910 O O . GLU A 1 119 ? 0.470 9.796 -5.651 1.00 95.19 119 GLU A O 1
ATOM 915 N N . LEU A 1 120 ? -1.318 9.327 -4.367 1.00 95.44 120 LEU A N 1
ATOM 916 C CA . LEU A 1 120 ? -1.271 7.883 -4.595 1.00 95.44 120 LEU A CA 1
ATOM 917 C C . LEU A 1 120 ? -1.477 7.536 -6.081 1.00 95.44 120 LEU A C 1
ATOM 919 O O . LEU A 1 120 ? -0.775 6.683 -6.626 1.00 95.44 120 LEU A O 1
ATOM 923 N N . VAL A 1 121 ? -2.382 8.237 -6.776 1.00 94.12 121 VAL A N 1
ATOM 924 C CA . VAL A 1 121 ? -2.566 8.102 -8.234 1.00 94.12 121 VAL A CA 1
ATOM 925 C C . VAL A 1 121 ? -1.336 8.593 -9.005 1.00 94.12 121 VAL A C 1
ATOM 927 O O . VAL A 1 121 ? -0.939 7.970 -9.990 1.00 94.12 121 VAL A O 1
ATOM 930 N N . ALA A 1 122 ? -0.692 9.677 -8.571 1.00 96.25 122 ALA A N 1
ATOM 931 C CA . ALA A 1 122 ? 0.535 10.154 -9.204 1.00 96.25 122 ALA A CA 1
ATOM 932 C C . ALA A 1 122 ? 1.683 9.136 -9.064 1.00 96.25 122 ALA A C 1
ATOM 934 O O . ALA A 1 122 ? 2.381 8.871 -10.045 1.00 96.25 122 ALA A O 1
ATOM 935 N N . MET A 1 123 ? 1.838 8.517 -7.887 1.00 97.50 123 MET A N 1
ATOM 936 C CA . MET A 1 123 ? 2.779 7.411 -7.655 1.00 97.50 123 MET A CA 1
ATOM 937 C C . MET A 1 123 ? 2.465 6.214 -8.563 1.00 97.50 123 MET A C 1
ATOM 939 O O . MET A 1 123 ? 3.360 5.695 -9.230 1.00 97.50 123 MET A O 1
ATOM 943 N N . TYR A 1 124 ? 1.186 5.829 -8.668 1.00 95.75 124 TYR A N 1
ATOM 944 C CA . TYR A 1 124 ? 0.727 4.756 -9.558 1.00 95.75 124 TYR A CA 1
ATOM 945 C C . TYR A 1 124 ? 1.136 4.998 -11.010 1.00 95.75 124 TYR A C 1
ATOM 947 O O . TYR A 1 124 ? 1.703 4.114 -11.655 1.00 95.75 124 TYR A O 1
ATOM 955 N N . LYS A 1 125 ? 0.898 6.216 -11.512 1.00 93.88 125 LYS A N 1
ATOM 956 C CA . LYS A 1 125 ? 1.281 6.609 -12.870 1.00 93.88 125 LYS A CA 1
ATOM 957 C C . LYS A 1 125 ? 2.787 6.543 -13.057 1.00 93.88 125 LYS A C 1
ATOM 959 O O . LYS A 1 125 ? 3.219 5.932 -14.023 1.00 93.88 125 LYS A O 1
ATOM 964 N N . ARG A 1 126 ? 3.591 7.081 -12.131 1.00 94.69 126 ARG A N 1
ATOM 965 C CA . ARG A 1 126 ? 5.062 6.996 -12.208 1.00 94.69 126 ARG A CA 1
ATOM 966 C C . ARG A 1 126 ? 5.556 5.551 -12.275 1.00 94.69 126 ARG A C 1
ATOM 968 O O . ARG A 1 126 ? 6.372 5.245 -13.136 1.00 94.69 126 ARG A O 1
ATOM 975 N N . MET A 1 127 ? 5.024 4.656 -11.441 1.00 94.81 127 MET A N 1
ATOM 976 C CA . MET A 1 127 ? 5.360 3.224 -11.467 1.00 94.81 127 MET A CA 1
ATOM 977 C C . MET A 1 127 ? 4.909 2.532 -12.756 1.00 94.81 127 MET A C 1
ATOM 979 O O . MET A 1 127 ? 5.584 1.631 -13.239 1.00 94.81 127 MET A O 1
ATOM 983 N N . HIS A 1 128 ? 3.795 2.963 -13.350 1.00 91.56 128 HIS A N 1
ATOM 984 C CA . HIS A 1 128 ? 3.347 2.465 -14.649 1.00 91.56 128 HIS A CA 1
ATOM 985 C C . HIS A 1 128 ? 4.347 2.789 -15.773 1.00 91.56 128 HIS A C 1
ATOM 987 O O . HIS A 1 128 ? 4.570 1.941 -16.636 1.00 91.56 128 HIS A O 1
ATOM 993 N N . ARG A 1 129 ? 5.002 3.961 -15.733 1.00 90.00 129 ARG A N 1
ATOM 994 C CA . ARG A 1 129 ? 6.001 4.378 -16.741 1.00 90.00 129 ARG A CA 1
ATOM 995 C C . ARG A 1 129 ? 7.169 3.401 -16.840 1.00 90.00 129 ARG A C 1
ATOM 997 O O . ARG A 1 129 ? 7.597 3.090 -17.946 1.00 90.00 129 ARG A O 1
ATOM 1004 N N . TRP A 1 130 ? 7.620 2.867 -15.702 1.00 90.88 130 TRP A N 1
ATOM 1005 C CA . TRP A 1 130 ? 8.682 1.854 -15.643 1.00 90.88 130 TRP A CA 1
ATOM 1006 C C . TRP A 1 130 ? 8.373 0.600 -16.467 1.00 90.88 130 TRP A C 1
ATOM 1008 O O . TRP A 1 130 ? 9.300 -0.061 -16.907 1.00 90.88 130 TRP A O 1
ATOM 1018 N N . LEU A 1 131 ? 7.092 0.283 -16.686 1.00 85.12 131 LEU A N 1
ATOM 1019 C CA . LEU A 1 131 ? 6.656 -0.941 -17.364 1.00 85.12 131 LEU A CA 1
ATOM 1020 C C . LEU A 1 131 ? 6.307 -0.737 -18.844 1.00 85.12 131 LEU A C 1
ATOM 1022 O O . LEU A 1 131 ? 6.194 -1.717 -19.577 1.00 85.12 131 LEU A O 1
ATOM 1026 N N . HIS A 1 132 ? 6.047 0.504 -19.269 1.00 77.75 132 HIS A N 1
ATOM 1027 C CA . HIS A 1 132 ? 5.385 0.764 -20.552 1.00 77.75 132 HIS A CA 1
ATOM 1028 C C . HIS A 1 132 ? 5.982 1.905 -21.381 1.00 77.75 132 HIS A C 1
ATOM 1030 O O . HIS A 1 132 ? 5.716 1.956 -22.579 1.00 77.75 132 HIS A O 1
ATOM 1036 N N . GLU A 1 133 ? 6.768 2.815 -20.799 1.00 69.69 133 GLU A N 1
ATOM 1037 C CA . GLU A 1 133 ? 7.299 3.969 -21.543 1.00 69.69 133 GLU A CA 1
ATOM 1038 C C . GLU A 1 133 ? 8.728 3.777 -22.057 1.00 69.69 133 GLU A C 1
ATOM 1040 O O . GLU A 1 133 ? 9.174 4.543 -22.909 1.00 69.69 133 GLU A O 1
ATOM 1045 N N . LEU A 1 134 ? 9.448 2.762 -21.576 1.00 69.94 134 LEU A N 1
ATOM 1046 C CA . LEU A 1 134 ? 10.807 2.478 -22.019 1.00 69.94 134 LEU A CA 1
ATOM 1047 C C . LEU A 1 134 ? 10.839 1.265 -22.950 1.00 69.94 134 LEU A C 1
ATOM 1049 O O . LEU A 1 134 ? 10.203 0.254 -22.666 1.00 69.94 134 LEU A O 1
ATOM 1053 N N . ASN A 1 135 ? 11.647 1.323 -24.012 1.00 68.25 135 ASN A N 1
ATOM 1054 C CA . ASN A 1 135 ? 12.095 0.114 -24.695 1.00 68.25 135 ASN A CA 1
ATOM 1055 C C . ASN A 1 135 ? 13.244 -0.506 -23.877 1.00 68.25 135 ASN A C 1
ATOM 1057 O O . ASN A 1 135 ? 14.364 0.014 -23.912 1.00 68.25 135 ASN A O 1
ATOM 1061 N N . PRO A 1 136 ? 13.023 -1.624 -23.163 1.00 65.06 136 PRO A N 1
ATOM 1062 C CA . PRO A 1 136 ? 14.050 -2.195 -22.305 1.00 65.06 136 PRO A CA 1
ATOM 1063 C C . PRO A 1 136 ? 15.218 -2.800 -23.103 1.00 65.06 136 PRO A C 1
ATOM 1065 O O . PRO A 1 136 ? 16.195 -3.252 -22.516 1.00 65.06 136 PRO A O 1
ATOM 1068 N N . TYR A 1 137 ? 15.175 -2.829 -24.430 1.00 68.56 137 TYR A N 1
ATOM 1069 C CA . TYR A 1 137 ? 16.256 -3.378 -25.248 1.00 68.56 137 TYR A CA 1
ATOM 1070 C C . TYR A 1 137 ? 17.255 -2.310 -25.723 1.00 68.56 137 TYR A C 1
ATOM 1072 O O . TYR A 1 137 ? 18.258 -2.652 -26.345 1.00 68.56 137 TYR A O 1
ATOM 1080 N N . VAL A 1 138 ? 17.036 -1.032 -25.381 1.00 77.12 138 VAL A N 1
ATOM 1081 C CA . VAL A 1 138 ? 17.961 0.072 -25.680 1.00 77.12 138 VAL A CA 1
ATOM 1082 C C . VAL A 1 138 ? 18.706 0.488 -24.408 1.00 77.12 138 VAL A C 1
ATOM 1084 O O . VAL A 1 138 ? 18.144 1.089 -23.494 1.00 77.12 138 VAL A O 1
ATOM 1087 N N . MET A 1 139 ? 20.000 0.156 -24.332 1.00 69.06 139 MET A N 1
ATOM 1088 C CA . MET A 1 139 ? 20.798 0.340 -23.108 1.00 69.06 139 MET A CA 1
ATOM 1089 C C . MET A 1 139 ? 21.000 1.808 -22.706 1.00 69.06 139 MET A C 1
ATOM 1091 O O . MET A 1 139 ? 20.981 2.109 -21.515 1.00 69.06 139 MET A O 1
ATOM 1095 N N . ALA A 1 140 ? 21.174 2.721 -23.667 1.00 73.19 140 ALA A N 1
ATOM 1096 C CA . ALA A 1 140 ? 21.351 4.147 -23.372 1.00 73.19 140 ALA A CA 1
ATOM 1097 C C . ALA A 1 140 ? 20.107 4.741 -22.685 1.00 73.19 140 ALA A C 1
ATOM 1099 O O . ALA A 1 140 ? 20.222 5.403 -21.652 1.00 73.19 140 ALA A O 1
ATOM 1100 N N . ASP A 1 141 ? 18.920 4.411 -23.200 1.00 80.88 141 ASP A N 1
ATOM 1101 C CA . ASP A 1 141 ? 17.641 4.869 -22.655 1.00 80.88 141 ASP A CA 1
ATOM 1102 C C . ASP A 1 141 ? 17.412 4.322 -21.241 1.00 80.88 141 ASP A C 1
ATOM 1104 O O . ASP A 1 141 ? 16.985 5.062 -20.355 1.00 80.88 141 ASP A O 1
ATOM 1108 N N . LYS A 1 142 ? 17.779 3.055 -20.988 1.00 82.19 142 LYS A N 1
ATOM 1109 C CA . LYS A 1 142 ? 17.720 2.438 -19.651 1.00 82.19 142 LYS A CA 1
ATOM 1110 C C . LYS A 1 142 ? 18.541 3.196 -18.614 1.00 82.19 142 LYS A C 1
ATOM 1112 O O . LYS A 1 142 ? 18.041 3.462 -17.523 1.00 82.19 142 LYS A O 1
ATOM 1117 N N . VAL A 1 143 ? 19.790 3.534 -18.938 1.00 84.62 143 VAL A N 1
ATOM 1118 C CA . VAL A 1 143 ? 20.699 4.217 -18.003 1.00 84.62 143 VAL A CA 1
ATOM 1119 C C . VAL A 1 143 ? 20.178 5.614 -17.669 1.00 84.62 143 VAL A C 1
ATOM 1121 O O . VAL A 1 143 ? 20.085 5.966 -16.494 1.00 84.62 143 VAL A O 1
ATOM 1124 N N . ILE A 1 144 ? 19.777 6.383 -18.685 1.00 87.50 144 ILE A N 1
ATOM 1125 C CA . ILE A 1 144 ? 19.256 7.746 -18.507 1.00 87.50 144 ILE A CA 1
ATOM 1126 C C . ILE A 1 144 ? 17.943 7.720 -17.720 1.00 87.50 144 ILE A C 1
ATOM 1128 O O . ILE A 1 144 ? 17.760 8.489 -16.774 1.00 87.50 144 ILE A O 1
ATOM 1132 N N . PHE A 1 145 ? 17.030 6.814 -18.067 1.00 88.81 145 PHE A N 1
ATOM 1133 C CA . PHE A 1 145 ? 15.762 6.681 -17.363 1.00 88.81 145 PHE A CA 1
ATOM 1134 C C . PHE A 1 145 ? 15.965 6.288 -15.900 1.00 88.81 145 PHE A C 1
ATOM 1136 O O . PHE A 1 145 ? 15.352 6.896 -15.021 1.00 88.81 145 PHE A O 1
ATOM 1143 N N . HIS A 1 146 ? 16.838 5.314 -15.625 1.00 88.62 146 HIS A N 1
ATOM 1144 C CA . HIS A 1 146 ? 17.144 4.897 -14.259 1.00 88.62 146 HIS A CA 1
ATOM 1145 C C . HIS A 1 146 ? 17.721 6.049 -13.436 1.00 88.62 146 HIS A C 1
ATOM 1147 O O . HIS A 1 146 ? 17.248 6.299 -12.330 1.00 88.62 146 HIS A O 1
ATOM 1153 N N . ALA A 1 147 ? 18.684 6.792 -13.990 1.00 88.38 147 ALA A N 1
ATOM 1154 C CA . ALA A 1 147 ? 19.288 7.941 -13.319 1.00 88.38 147 ALA A CA 1
ATOM 1155 C C . ALA A 1 147 ? 18.249 9.015 -12.951 1.00 88.38 147 ALA A C 1
ATOM 1157 O O . ALA A 1 147 ? 18.300 9.577 -11.860 1.00 88.38 147 ALA A O 1
ATOM 1158 N N . ASN A 1 148 ? 17.267 9.253 -13.826 1.00 90.19 148 ASN A N 1
ATOM 1159 C CA . ASN A 1 148 ? 16.254 10.291 -13.624 1.00 90.19 148 ASN A CA 1
ATOM 1160 C C . ASN A 1 148 ? 15.097 9.867 -12.706 1.00 90.19 148 ASN A C 1
ATOM 1162 O O . ASN A 1 148 ? 14.479 10.718 -12.069 1.00 90.19 148 ASN A O 1
ATOM 1166 N N . ASN A 1 149 ? 14.764 8.573 -12.653 1.00 91.50 149 ASN A N 1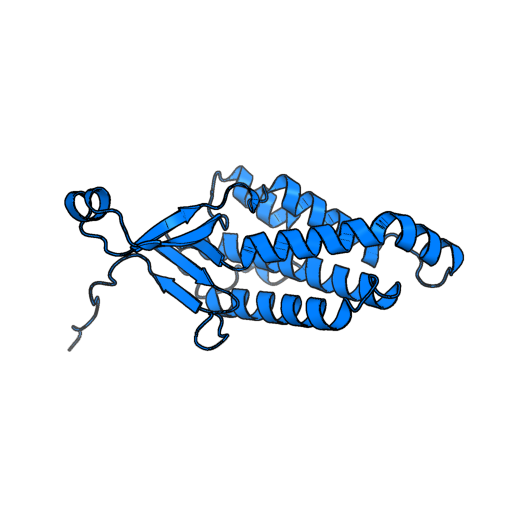
ATOM 1167 C CA . ASN A 1 149 ? 13.539 8.096 -11.998 1.00 91.50 149 ASN A CA 1
ATOM 1168 C C . ASN A 1 149 ? 13.797 7.173 -10.800 1.00 91.50 149 ASN A C 1
ATOM 1170 O O . ASN A 1 149 ? 12.905 7.020 -9.964 1.00 91.50 149 ASN A O 1
ATOM 1174 N N . GLY A 1 150 ? 14.977 6.553 -10.701 1.00 91.12 150 GLY A N 1
ATOM 1175 C CA . GLY A 1 150 ? 15.286 5.514 -9.713 1.00 91.12 150 GLY A CA 1
ATOM 1176 C C . GLY A 1 150 ? 15.071 5.988 -8.280 1.00 91.12 150 GLY A C 1
ATOM 1177 O O . GLY A 1 150 ? 14.327 5.367 -7.526 1.00 91.12 150 GLY A O 1
ATOM 1178 N N . GLN A 1 151 ? 15.624 7.149 -7.920 1.00 91.69 151 GLN A N 1
ATOM 1179 C CA . GLN A 1 151 ? 15.448 7.698 -6.572 1.00 91.69 151 GLN A CA 1
ATOM 1180 C C . GLN A 1 151 ? 13.979 8.013 -6.258 1.00 91.69 151 GLN A C 1
ATOM 1182 O O . GLN A 1 151 ? 13.509 7.730 -5.158 1.00 91.69 151 GLN A O 1
ATOM 1187 N N . SER A 1 152 ? 13.236 8.570 -7.222 1.00 94.25 152 SER A N 1
ATOM 1188 C CA . SER A 1 152 ? 11.809 8.856 -7.034 1.00 94.25 152 SER A CA 1
ATOM 1189 C C . SER A 1 152 ? 11.008 7.577 -6.806 1.00 94.25 152 SER A C 1
ATOM 1191 O O . SER A 1 152 ? 10.125 7.579 -5.955 1.00 94.25 152 SER A O 1
ATOM 1193 N N . LEU A 1 153 ? 11.316 6.494 -7.527 1.00 95.38 153 LEU A N 1
ATOM 1194 C CA . LEU A 1 153 ? 10.662 5.201 -7.336 1.00 95.38 153 LEU A CA 1
ATOM 1195 C C . LEU A 1 153 ? 10.860 4.690 -5.905 1.00 95.38 153 LEU A C 1
ATOM 1197 O O . LEU A 1 153 ? 9.890 4.338 -5.239 1.00 95.38 153 LEU A O 1
ATOM 1201 N N . TRP A 1 154 ? 12.103 4.664 -5.422 1.00 94.94 154 TRP A N 1
ATOM 1202 C CA . TRP A 1 154 ? 12.403 4.167 -4.078 1.00 94.94 154 TRP A CA 1
ATOM 1203 C C . TRP A 1 154 ? 11.795 5.049 -2.982 1.00 94.94 154 TRP A C 1
ATOM 1205 O O . TRP A 1 154 ? 11.277 4.529 -1.993 1.00 94.94 154 TRP A O 1
ATOM 1215 N N . ASN A 1 155 ? 11.771 6.369 -3.184 1.00 95.62 155 ASN A N 1
ATOM 1216 C CA . ASN A 1 155 ? 11.098 7.300 -2.279 1.00 95.62 155 ASN A CA 1
ATOM 1217 C C . ASN A 1 155 ? 9.584 7.048 -2.220 1.00 95.62 155 ASN A C 1
ATOM 1219 O O . ASN A 1 155 ? 9.014 7.029 -1.128 1.00 95.62 155 ASN A O 1
ATOM 1223 N N . ASP A 1 156 ? 8.945 6.822 -3.372 1.00 97.62 156 ASP A N 1
ATOM 1224 C CA . ASP A 1 156 ? 7.516 6.508 -3.452 1.00 97.62 156 ASP A CA 1
ATOM 1225 C C . ASP A 1 156 ? 7.201 5.193 -2.732 1.00 97.62 156 ASP A C 1
ATOM 1227 O O . ASP A 1 156 ? 6.276 5.133 -1.924 1.00 97.62 156 ASP A O 1
ATOM 1231 N N . LEU A 1 157 ? 8.000 4.150 -2.967 1.00 97.38 157 LEU A N 1
ATOM 1232 C CA . LEU A 1 157 ? 7.848 2.851 -2.309 1.00 97.38 157 LEU A CA 1
ATOM 1233 C C . LEU A 1 157 ? 7.980 2.962 -0.785 1.00 97.38 157 LEU A C 1
ATOM 1235 O O . LEU A 1 157 ? 7.132 2.444 -0.060 1.00 97.38 157 LEU A O 1
ATOM 1239 N N . ALA A 1 158 ? 8.978 3.702 -0.297 1.00 96.62 158 ALA A N 1
ATOM 1240 C CA . ALA A 1 158 ? 9.167 3.945 1.132 1.00 96.62 158 ALA A CA 1
ATOM 1241 C C . ALA A 1 158 ? 8.050 4.809 1.747 1.00 96.62 158 ALA A C 1
ATOM 1243 O O . ALA A 1 158 ? 7.741 4.689 2.935 1.00 96.62 158 ALA A O 1
ATOM 1244 N N . ALA A 1 159 ? 7.455 5.726 0.980 1.00 98.06 159 ALA A N 1
ATOM 1245 C CA . ALA A 1 159 ? 6.295 6.498 1.422 1.00 98.06 159 ALA A CA 1
ATOM 1246 C C . ALA A 1 159 ? 5.049 5.608 1.529 1.00 98.06 159 ALA A C 1
ATOM 1248 O O . ALA A 1 159 ? 4.373 5.634 2.556 1.00 98.06 159 ALA A O 1
ATOM 1249 N N . ILE A 1 160 ? 4.790 4.777 0.515 1.00 98.19 160 ILE A N 1
ATOM 1250 C CA . ILE A 1 160 ? 3.665 3.833 0.489 1.00 98.19 160 ILE A CA 1
ATOM 1251 C C . ILE A 1 160 ? 3.771 2.833 1.635 1.00 98.19 160 ILE A C 1
ATOM 1253 O O . ILE A 1 160 ? 2.780 2.602 2.322 1.00 98.19 160 ILE A O 1
ATOM 1257 N N . GLU A 1 161 ? 4.960 2.283 1.883 1.00 97.75 161 GLU A N 1
ATOM 1258 C CA . GLU A 1 161 ? 5.201 1.397 3.020 1.00 97.75 161 GLU A CA 1
ATOM 1259 C C . GLU A 1 161 ? 4.810 2.076 4.336 1.00 97.75 161 GLU A C 1
ATOM 1261 O O . GLU A 1 161 ? 3.956 1.573 5.057 1.00 97.75 161 GLU A O 1
ATOM 1266 N N . ARG A 1 162 ? 5.347 3.270 4.616 1.00 97.44 162 ARG A N 1
ATOM 1267 C CA . ARG A 1 162 ? 5.027 4.025 5.841 1.00 97.44 162 ARG A CA 1
ATOM 1268 C C . ARG A 1 162 ? 3.548 4.390 5.958 1.00 97.44 162 ARG A C 1
ATOM 1270 O O . ARG A 1 162 ? 3.042 4.472 7.077 1.00 97.44 162 ARG A O 1
ATOM 1277 N N . PHE A 1 163 ? 2.887 4.623 4.829 1.00 97.94 163 PHE A N 1
ATOM 1278 C CA . PHE A 1 163 ? 1.466 4.931 4.759 1.00 97.94 163 PHE A CA 1
ATOM 1279 C C . PHE A 1 163 ? 0.599 3.728 5.165 1.00 97.94 163 PHE A C 1
ATOM 1281 O O . PHE A 1 163 ? -0.344 3.888 5.939 1.00 97.94 163 PHE A O 1
ATOM 1288 N N . ILE A 1 164 ? 0.925 2.520 4.692 1.00 97.62 164 ILE A N 1
ATOM 1289 C CA . ILE A 1 164 ? 0.090 1.331 4.920 1.00 97.62 164 ILE A CA 1
ATOM 1290 C C . ILE A 1 164 ? 0.550 0.454 6.098 1.00 97.62 164 ILE A C 1
ATOM 1292 O O . ILE A 1 164 ? -0.243 -0.333 6.604 1.00 97.62 164 ILE A O 1
ATOM 1296 N N . GLU A 1 165 ? 1.789 0.592 6.579 1.00 97.50 165 GLU A N 1
ATOM 1297 C CA . GLU A 1 165 ? 2.388 -0.287 7.599 1.00 97.50 165 GLU A CA 1
ATOM 1298 C C . GLU A 1 165 ? 1.535 -0.398 8.868 1.00 97.50 165 GLU A C 1
ATOM 1300 O O . GLU A 1 165 ? 1.285 -1.493 9.369 1.00 97.50 165 GLU A O 1
ATOM 1305 N N . ARG A 1 166 ? 1.062 0.742 9.376 1.00 97.12 166 ARG A N 1
ATOM 1306 C CA . ARG A 1 166 ? 0.172 0.828 10.536 1.00 97.12 166 ARG A CA 1
ATOM 1307 C C . ARG A 1 166 ? -0.879 1.881 10.269 1.00 97.12 166 ARG A C 1
ATOM 1309 O O . ARG A 1 166 ? -0.549 3.060 10.141 1.00 97.12 166 ARG A O 1
ATOM 1316 N N . HIS A 1 167 ? -2.133 1.469 10.169 1.00 96.94 167 HIS A N 1
ATOM 1317 C CA . HIS A 1 167 ? -3.198 2.373 9.772 1.00 96.94 167 HIS A CA 1
ATOM 1318 C C . HIS A 1 167 ? -4.533 2.028 10.420 1.00 96.94 167 HIS A C 1
ATOM 1320 O O . HIS A 1 167 ? -4.878 0.870 10.647 1.00 96.94 167 HIS A O 1
ATOM 1326 N N . PHE A 1 168 ? -5.304 3.074 10.676 1.00 94.56 168 PHE A N 1
ATOM 1327 C CA . PHE A 1 168 ? -6.727 2.986 10.926 1.00 94.56 168 PHE A CA 1
ATOM 1328 C C . PHE A 1 168 ? -7.477 2.863 9.598 1.00 94.56 168 PHE A C 1
ATOM 1330 O O . PHE A 1 168 ? -7.131 3.516 8.609 1.00 94.56 168 PHE A O 1
ATOM 1337 N N . ILE A 1 169 ? -8.536 2.062 9.590 1.00 91.75 169 ILE A N 1
ATOM 1338 C CA . ILE A 1 169 ? -9.493 1.984 8.489 1.00 91.75 169 ILE A CA 1
ATOM 1339 C C . ILE A 1 169 ? -10.894 1.744 9.058 1.00 91.75 169 ILE A C 1
ATOM 1341 O O . ILE A 1 169 ? -11.067 0.975 10.002 1.00 91.75 169 ILE A O 1
ATOM 1345 N N . SER A 1 170 ? -11.903 2.399 8.486 1.00 86.62 170 SER A N 1
ATOM 1346 C CA . SER A 1 170 ? -13.307 2.095 8.782 1.00 86.62 170 SER A CA 1
ATOM 1347 C C . SER A 1 170 ? -13.805 1.053 7.787 1.00 86.62 170 SER A C 1
ATOM 1349 O O . SER A 1 170 ? -13.808 1.316 6.592 1.00 86.62 170 SER A O 1
ATOM 1351 N N . LEU A 1 171 ? -14.206 -0.131 8.243 1.00 80.50 171 LEU A N 1
ATOM 1352 C CA . LEU A 1 171 ? -14.810 -1.163 7.400 1.00 80.50 171 LEU A CA 1
ATOM 1353 C C . LEU A 1 171 ? -16.296 -1.244 7.747 1.00 80.50 171 LEU A C 1
ATOM 1355 O O . LEU A 1 171 ? -16.644 -1.581 8.876 1.00 80.50 171 LEU A O 1
ATOM 1359 N N . SER A 1 172 ? -17.185 -0.937 6.797 1.00 76.38 172 SER A N 1
ATOM 1360 C CA . SER A 1 172 ? -18.645 -0.986 7.027 1.00 76.38 172 SER A CA 1
ATOM 1361 C C . SER A 1 172 ? -19.107 -0.185 8.263 1.00 76.38 172 SER A C 1
ATOM 1363 O O . SER A 1 172 ? -19.998 -0.611 8.995 1.00 76.38 172 SER A O 1
ATOM 1365 N N . GLY A 1 173 ? -18.468 0.960 8.531 1.00 77.00 173 GLY A N 1
ATOM 1366 C CA . GLY A 1 173 ? -18.771 1.825 9.680 1.00 77.00 173 GLY A CA 1
ATOM 1367 C C . GLY A 1 173 ? -18.134 1.396 11.007 1.00 77.00 173 GLY A C 1
ATOM 1368 O O . GLY A 1 173 ? -18.261 2.117 11.994 1.00 77.00 173 GLY A O 1
ATOM 1369 N N . GLN A 1 174 ? -17.425 0.266 11.047 1.00 84.56 174 GLN A N 1
ATOM 1370 C CA . GLN A 1 174 ? -16.672 -0.185 12.216 1.00 84.56 174 GLN A CA 1
ATOM 1371 C C . GLN A 1 174 ? -15.191 0.170 12.070 1.00 84.56 174 GLN A C 1
ATOM 1373 O O . GLN A 1 174 ? -14.591 -0.037 11.018 1.00 84.56 174 GLN A O 1
ATOM 1378 N N . GLY A 1 175 ? -14.589 0.704 13.131 1.00 88.00 175 GLY A N 1
ATOM 1379 C CA 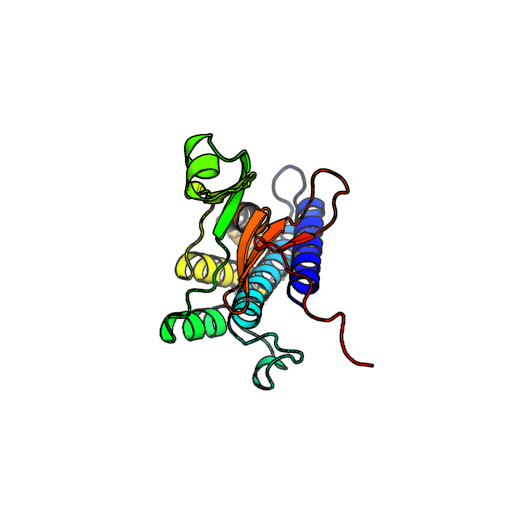. GLY A 1 175 ? -13.171 1.054 13.144 1.00 88.00 175 GLY A CA 1
ATOM 1380 C C . GLY A 1 175 ? -12.278 -0.167 13.352 1.00 88.00 175 GLY A C 1
ATOM 1381 O O . GLY A 1 175 ? -12.497 -0.946 14.279 1.00 88.00 175 GLY A O 1
ATOM 1382 N N . PHE A 1 176 ? -11.239 -0.294 12.534 1.00 91.56 176 PHE A N 1
ATOM 1383 C CA . PHE A 1 176 ? -10.197 -1.306 12.665 1.00 91.56 176 PHE A CA 1
ATOM 1384 C C . PHE A 1 176 ? -8.821 -0.651 12.683 1.00 91.56 176 PHE A C 1
ATOM 1386 O O . PHE A 1 176 ? -8.582 0.363 12.025 1.00 91.56 176 PHE A O 1
ATOM 1393 N N . PHE A 1 177 ? -7.898 -1.276 13.405 1.00 94.06 177 PHE A N 1
ATOM 1394 C CA . PHE A 1 177 ? -6.478 -0.981 13.329 1.00 94.06 177 PHE A CA 1
ATOM 1395 C C . PHE A 1 177 ? -5.762 -2.127 12.622 1.00 94.06 177 PHE A C 1
ATOM 1397 O O . PHE A 1 177 ? -5.881 -3.288 13.016 1.00 94.06 177 PHE A O 1
ATOM 1404 N N . CYS A 1 178 ? -5.025 -1.796 11.571 1.00 95.38 178 CYS A N 1
ATOM 1405 C CA . CYS A 1 178 ? -4.234 -2.737 10.802 1.00 95.38 178 CYS A CA 1
ATOM 1406 C C . CYS A 1 178 ? -2.745 -2.490 11.042 1.00 95.38 178 CYS A C 1
ATOM 1408 O O 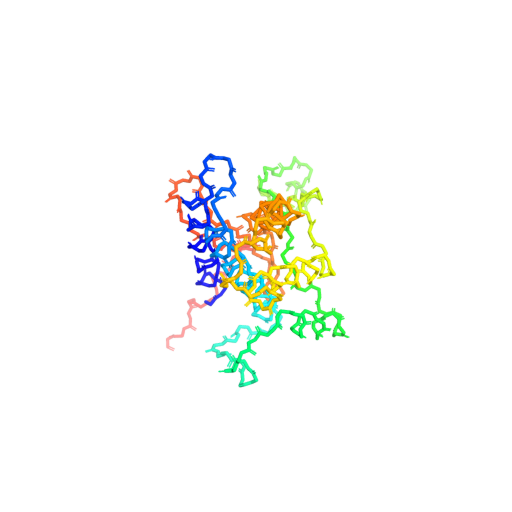. CYS A 1 178 ? -2.286 -1.349 10.986 1.00 95.38 178 CYS A O 1
ATOM 1410 N N . THR A 1 179 ? -1.997 -3.572 11.237 1.00 96.88 179 THR A N 1
ATOM 1411 C CA . THR A 1 179 ? -0.532 -3.589 11.274 1.00 96.88 179 THR A CA 1
ATOM 1412 C C . THR A 1 179 ? -0.042 -4.652 10.301 1.00 96.88 179 THR A C 1
ATOM 1414 O O . THR A 1 179 ? -0.479 -5.801 10.388 1.00 96.88 179 THR A O 1
ATOM 1417 N N . LEU A 1 180 ? 0.862 -4.302 9.385 1.00 97.44 180 LEU A N 1
ATOM 1418 C CA . LEU A 1 180 ? 1.439 -5.271 8.456 1.00 97.44 180 LEU A CA 1
ATOM 1419 C C . LEU A 1 180 ? 2.470 -6.158 9.152 1.00 97.44 180 LEU A C 1
ATOM 1421 O O . LEU A 1 180 ? 2.394 -7.381 9.008 1.00 97.44 180 LEU A O 1
ATOM 1425 N N . ARG A 1 181 ? 3.387 -5.568 9.925 1.00 96.88 181 ARG A N 1
ATOM 1426 C CA . ARG A 1 181 ? 4.443 -6.278 10.657 1.00 96.88 181 ARG A CA 1
ATOM 1427 C C . ARG A 1 181 ? 4.294 -6.034 12.152 1.00 96.88 181 ARG A C 1
ATOM 1429 O O . ARG A 1 181 ? 4.809 -5.064 12.707 1.00 96.88 181 ARG A O 1
ATOM 1436 N N . ASP A 1 182 ? 3.526 -6.897 12.812 1.00 93.44 182 ASP A N 1
ATOM 1437 C CA . ASP A 1 182 ? 3.326 -6.788 14.255 1.00 93.44 182 ASP A CA 1
ATOM 1438 C C . ASP A 1 182 ? 4.626 -7.045 15.029 1.00 93.44 182 ASP A C 1
ATOM 1440 O O . ASP A 1 182 ? 5.365 -7.980 14.737 1.00 93.44 182 ASP A O 1
ATOM 1444 N N . GLY A 1 183 ? 4.908 -6.230 16.044 1.00 89.81 183 GLY A N 1
ATOM 1445 C CA . GLY A 1 183 ? 6.164 -6.331 16.790 1.00 89.81 183 GLY A CA 1
ATOM 1446 C C . GLY A 1 183 ? 6.317 -7.612 17.619 1.00 89.81 183 GLY A C 1
ATOM 1447 O O . GLY A 1 183 ? 7.437 -7.931 18.006 1.00 89.81 183 GLY A O 1
ATOM 1448 N N . ALA A 1 184 ? 5.227 -8.335 17.910 1.00 91.81 184 ALA A N 1
ATOM 1449 C CA . ALA A 1 184 ? 5.266 -9.512 18.776 1.00 91.81 184 ALA A CA 1
ATOM 1450 C C . ALA A 1 184 ? 5.540 -10.813 18.008 1.00 91.81 184 ALA A C 1
ATOM 1452 O O . ALA A 1 184 ? 6.296 -11.659 18.477 1.00 91.81 184 ALA A O 1
ATOM 1453 N N . ASP A 1 185 ? 4.922 -10.982 16.838 1.00 93.94 185 ASP A N 1
ATOM 1454 C CA . ASP A 1 185 ? 4.981 -12.223 16.049 1.00 93.94 185 ASP A CA 1
ATOM 1455 C C . ASP A 1 185 ? 5.298 -11.997 14.566 1.00 93.94 185 ASP A C 1
ATOM 1457 O O . ASP A 1 185 ? 5.340 -12.951 13.783 1.00 93.94 185 ASP A O 1
ATOM 1461 N N . ASN A 1 186 ? 5.533 -10.743 14.171 1.00 93.75 186 ASN A N 1
ATOM 1462 C CA . ASN A 1 186 ? 5.763 -10.341 12.793 1.00 93.75 186 ASN A CA 1
ATOM 1463 C C . ASN A 1 186 ? 4.649 -10.838 11.859 1.00 93.75 186 ASN A C 1
ATOM 1465 O O . ASN A 1 186 ? 4.929 -11.194 10.718 1.00 93.75 186 ASN A O 1
ATOM 1469 N N . GLN A 1 187 ? 3.395 -10.909 12.315 1.00 95.06 187 GLN A N 1
ATOM 1470 C CA . GLN A 1 187 ? 2.232 -11.247 11.489 1.00 95.06 187 GLN A CA 1
ATOM 1471 C C . GLN A 1 187 ? 1.452 -9.996 11.088 1.00 95.06 187 GLN A C 1
ATOM 1473 O O . GLN A 1 187 ? 1.504 -8.963 11.756 1.00 95.06 187 GLN A O 1
ATOM 1478 N N . THR A 1 188 ? 0.714 -10.099 9.983 1.00 96.56 188 THR A N 1
ATOM 1479 C CA . THR A 1 188 ? -0.263 -9.073 9.610 1.00 96.56 188 THR A CA 1
ATOM 1480 C C . THR A 1 188 ? -1.510 -9.243 10.462 1.00 96.56 188 THR A C 1
ATOM 1482 O O . THR A 1 188 ? -2.044 -10.345 10.583 1.00 96.56 188 THR A O 1
ATOM 1485 N N . LYS A 1 189 ? -1.973 -8.151 11.072 1.00 94.06 189 LYS A N 1
ATOM 1486 C CA . LYS A 1 189 ? -3.103 -8.144 12.004 1.00 94.06 189 LYS A CA 1
ATOM 1487 C C . LYS A 1 189 ? -4.081 -7.046 11.633 1.00 94.06 189 LYS A C 1
ATOM 1489 O O . LYS A 1 189 ? -3.678 -5.927 11.332 1.00 94.06 189 LYS A O 1
ATOM 1494 N N . VAL A 1 190 ? -5.368 -7.365 11.712 1.00 92.12 190 VAL A N 1
ATOM 1495 C CA . VAL A 1 190 ? -6.475 -6.413 11.579 1.00 92.12 190 VAL A CA 1
ATOM 1496 C C . VAL A 1 190 ? -7.362 -6.608 12.798 1.00 92.12 190 VAL A C 1
ATOM 1498 O O . VAL A 1 190 ? -7.993 -7.652 12.944 1.00 92.12 190 VAL A O 1
ATOM 1501 N N . VAL A 1 191 ? -7.361 -5.630 13.699 1.00 90.56 191 VAL A N 1
ATOM 1502 C CA . VAL A 1 191 ? -8.002 -5.729 15.013 1.00 90.56 191 VAL A CA 1
ATOM 1503 C C . VAL A 1 191 ? -9.156 -4.728 15.087 1.00 90.56 191 VAL A C 1
ATOM 1505 O O . VAL A 1 191 ? -8.950 -3.559 14.752 1.00 90.56 191 VAL A O 1
ATOM 1508 N N . PRO A 1 192 ? -10.367 -5.145 15.496 1.00 89.25 192 PRO A N 1
ATOM 1509 C CA . PRO A 1 192 ? -11.476 -4.221 15.712 1.00 89.25 192 PRO A CA 1
ATOM 1510 C C . PRO A 1 192 ? -11.181 -3.284 16.891 1.00 89.25 192 PRO A C 1
ATOM 1512 O O . PRO A 1 192 ? -10.610 -3.697 17.898 1.00 89.25 192 PRO A O 1
ATOM 1515 N N . LEU A 1 193 ? -11.579 -2.017 16.767 1.00 84.88 193 LEU A N 1
ATOM 1516 C CA . LEU A 1 193 ? -11.414 -0.997 17.812 1.00 84.88 193 LEU A CA 1
ATOM 1517 C C . LEU A 1 193 ? -12.642 -0.857 18.717 1.00 84.88 193 LEU A C 1
ATOM 1519 O O . LEU A 1 193 ? -12.553 -0.283 19.800 1.00 84.88 193 LEU A O 1
ATOM 1523 N N . SER A 1 194 ? -13.785 -1.395 18.303 1.00 76.06 194 SER A N 1
ATOM 1524 C CA . SER A 1 194 ? -14.925 -1.602 19.187 1.00 76.06 194 SER A CA 1
ATOM 1525 C C . SER A 1 194 ? -14.720 -2.872 20.014 1.00 76.06 194 SER A C 1
ATOM 1527 O O . SER A 1 194 ? -14.193 -3.873 19.523 1.00 76.06 194 SER A O 1
ATOM 1529 N N . LYS A 1 195 ? -15.205 -2.874 21.265 1.00 59.91 195 LYS A N 1
ATOM 1530 C CA . LYS A 1 195 ? -15.513 -4.139 21.941 1.00 59.91 195 LYS A CA 1
ATOM 1531 C C . LYS A 1 195 ? -16.520 -4.848 21.043 1.00 59.91 195 LYS A C 1
ATOM 1533 O O . LYS A 1 195 ? -17.645 -4.371 20.901 1.00 59.91 195 LYS A O 1
ATOM 1538 N N . VAL A 1 196 ? -16.118 -5.942 20.405 1.00 45.31 196 VAL A N 1
ATOM 1539 C CA . VAL A 1 196 ? -17.079 -6.866 19.810 1.00 45.31 196 VAL A CA 1
ATOM 1540 C C . VAL A 1 196 ? -17.847 -7.424 21.001 1.00 45.31 196 VAL A C 1
ATOM 1542 O O . VAL A 1 196 ? -17.381 -8.343 21.666 1.00 45.31 196 VAL A O 1
ATOM 1545 N N . ALA A 1 197 ? -18.965 -6.790 21.359 1.00 38.19 197 ALA A N 1
ATOM 1546 C CA . ALA A 1 197 ? -19.954 -7.453 22.186 1.00 38.19 197 ALA A CA 1
ATOM 1547 C C . ALA A 1 197 ? -20.277 -8.749 21.446 1.00 38.19 197 ALA A C 1
ATOM 1549 O O . ALA A 1 197 ? -20.581 -8.697 20.252 1.00 38.19 197 ALA A O 1
ATOM 1550 N N . GLU A 1 198 ? -20.096 -9.883 22.117 1.00 39.38 198 GLU A N 1
ATOM 1551 C CA . GLU A 1 198 ? -20.424 -11.206 21.602 1.00 39.38 198 GLU A CA 1
ATOM 1552 C C . GLU A 1 198 ? -21.850 -11.180 21.042 1.00 39.38 198 GLU A C 1
ATOM 1554 O O . GLU A 1 198 ? -22.836 -11.277 21.767 1.00 39.38 198 GLU A O 1
ATOM 1559 N N . LEU A 1 199 ? -21.972 -10.990 19.733 1.00 38.53 199 LEU A N 1
ATOM 1560 C CA . LEU A 1 199 ? -23.207 -11.199 19.009 1.00 38.53 199 LEU A CA 1
ATOM 1561 C C . LEU A 1 199 ? -23.094 -12.592 18.402 1.00 38.53 199 LEU A C 1
ATOM 1563 O O . LEU A 1 199 ? -22.247 -12.842 17.545 1.00 38.53 199 LEU A O 1
ATOM 1567 N N . VAL A 1 200 ? -24.004 -13.451 18.868 1.00 32.09 200 VAL A N 1
ATOM 1568 C CA . VAL A 1 200 ? -24.251 -14.856 18.512 1.00 32.09 200 VAL A CA 1
ATOM 1569 C C . VAL A 1 200 ? -23.519 -15.905 19.375 1.00 32.09 200 VAL A C 1
ATOM 1571 O O . VAL A 1 200 ? -22.788 -16.758 18.884 1.00 32.09 200 VAL A O 1
ATOM 1574 N N . GLN A 1 201 ? -23.845 -15.937 20.671 1.00 33.19 201 GLN A N 1
ATOM 1575 C CA . GLN A 1 201 ? -24.437 -17.160 21.229 1.00 33.19 201 GLN A CA 1
ATOM 1576 C C . GLN A 1 201 ? -25.961 -16.992 21.176 1.00 33.19 201 GLN A C 1
ATOM 1578 O O . GLN A 1 201 ? -26.481 -16.019 21.715 1.00 33.19 201 GLN A O 1
ATOM 1583 N N . GLY A 1 202 ? -26.672 -17.903 20.506 1.00 33.53 202 GLY A N 1
ATOM 1584 C CA . GLY A 1 202 ? -28.139 -17.915 20.524 1.00 33.53 202 GLY A CA 1
ATOM 1585 C C . GLY A 1 202 ? -28.801 -18.275 19.199 1.00 33.53 202 GLY A C 1
ATOM 1586 O O . GLY A 1 202 ? -29.492 -17.449 18.614 1.00 33.53 202 GLY A O 1
ATOM 1587 N N . ALA A 1 203 ? -28.617 -19.511 18.747 1.00 29.72 203 ALA A N 1
ATOM 1588 C CA . ALA A 1 203 ? -29.623 -20.214 17.956 1.00 29.72 203 ALA A CA 1
ATOM 1589 C C . ALA A 1 203 ? -29.500 -21.704 18.293 1.00 29.72 203 ALA A C 1
ATOM 1591 O O . ALA A 1 203 ? -28.698 -22.427 17.706 1.00 29.72 203 ALA A O 1
ATOM 1592 N N . THR A 1 204 ? -30.220 -22.097 19.344 1.00 34.06 204 THR A N 1
ATOM 1593 C CA . THR A 1 204 ? -30.768 -23.451 19.483 1.00 34.06 204 THR A CA 1
ATOM 1594 C C . THR A 1 204 ? -31.688 -23.757 18.315 1.00 34.06 204 THR A C 1
ATOM 1596 O O . THR A 1 204 ? -32.448 -22.827 17.953 1.00 34.06 204 THR A O 1
#

pLDDT: mean 84.05, std 15.85, range [29.72, 98.19]

Sequence (204 aa):
MYLDLMSTIRERLDLISKISGEGGGDFGRAETAAFHGRKIIEGIAFGCIVATDVGLKYIPREAKGQWNAETILGSLHKKALNTFPNPSVLRKATPEEHAEHNVSIAVDGVPERRISTNELVAMYKRMHRWLHELNPYVMADKVIFHANNGQSLWNDLAAIERFIERHFISLSGQGFFCTLRDGADNQTKVVPLSKVAELVQGAT

Foldseek 3Di:
DLLVLLLLLLVLLVVLVVLCPPPQHALVSLLSNLVSLLVSLLSQLVSLVQQPPQNPPDQPPVRPDDGHSLVSLVVCVVVVSPFHWFQWDKDADDPVCCVPPVDGIDIGGDVVLDDDSVRSNVLSVLSVCSVPVDPPVDVVRSVVCCVVCRVVNVVSSVSSCSRSQWTWGRHNNWIWIWHPQDPPPGHTDIGTPDDPPDDDPDDD